Protein AF-A0A443RXX8-F1 (afdb_monomer)

Sequence (229 aa):
MLEIARVLRFHNKLLNHTIIFVAFDLEESGVYGSIAFVCEYLIPKEIQERGVKFIGSYVFDMVLNYDTKVNSQTLPEDFADAIPNITAMLHSNQNRGNFIAAWTRFNVDTPLFTALSNAWTKSEKSSIYKLIEFAAPFPATNTFPEMNKYPTFTRSDHASFWFHDGKSYAGTLRAVLLTDMGPWRGVNMQCYHAQCDDNRRLTNTNLEFLKHTIQALLTVLTNITPISD

Solvent-accessible surface area (backbone atoms only — not comparable to full-atom values): 13104 Å² total; per-residue (Å²): 110,69,67,55,56,61,53,55,73,71,52,91,67,86,70,96,65,88,86,84,89,80,85,68,46,56,51,94,78,70,28,49,32,32,38,47,42,40,52,64,39,47,44,52,50,40,34,64,71,64,62,47,82,82,86,63,45,79,37,80,54,55,59,45,63,68,32,74,48,76,62,24,29,65,77,62,70,48,47,48,74,62,36,45,69,56,44,51,52,39,54,74,58,44,26,38,27,43,42,40,38,36,40,31,30,50,89,64,22,47,70,62,52,51,44,40,53,62,29,38,64,74,42,87,57,36,84,68,52,39,78,43,78,46,50,39,87,45,67,77,63,92,48,71,74,54,44,72,66,37,51,75,84,53,75,54,56,42,31,29,41,56,64,61,88,37,89,90,53,94,71,55,44,44,34,32,34,38,20,27,59,44,60,35,23,56,68,28,57,75,17,59,100,36,94,71,63,53,75,88,62,76,37,73,69,17,50,54,54,30,48,52,54,50,51,16,50,48,48,30,74,78,62,68,70,83,84,82,129

Nearest PDB structures (foldseek):
  7zsl-assembly2_E  TM=3.283E-01  e=8.575E-01  Homo sapiens
  7zsl-assembly1_A  TM=3.329E-01  e=1.486E+00  Homo sapiens
  1a9o-assembly1_A  TM=3.417E-01  e=1.398E+00  Bos taurus
  1pbn-assembly1_A  TM=3.448E-01  e=8.226E+00  Bos taurus

Organism: NCBI:txid299467

Mean predicted aligned error: 4.14 Å

InterPro domains:
  IPR007484 Peptidase M28 [PF04389] (1-214)
  IPR045175 Peptidase M28 family [PTHR12147] (1-220)

pLDDT: mean 92.92, std 9.48, range [39.38, 98.81]

Radius of gyration: 17.52 Å; Cα contacts (8 Å, |Δi|>4): 330; chains: 1; bounding box: 42×37×47 Å

Structure (mmCIF, N/CA/C/O backbone):
data_AF-A0A443RXX8-F1
#
_entry.id   AF-A0A443RXX8-F1
#
loop_
_atom_site.group_PDB
_atom_site.id
_atom_site.type_symbol
_atom_site.label_atom_id
_atom_site.label_alt_id
_atom_site.label_comp_id
_atom_site.label_asym_id
_atom_site.label_entity_id
_atom_site.label_seq_id
_atom_site.pdbx_PDB_ins_code
_atom_site.Cartn_x
_atom_site.Cartn_y
_atom_site.Cartn_z
_atom_site.occupancy
_atom_site.B_iso_or_equiv
_atom_site.auth_seq_id
_atom_site.auth_comp_id
_atom_site.auth_asym_id
_atom_site.auth_atom_id
_atom_site.pdbx_PDB_model_num
ATOM 1 N N . MET A 1 1 ? 6.820 -0.054 7.201 1.00 94.94 1 MET A N 1
ATOM 2 C CA . MET A 1 1 ? 6.307 0.035 8.589 1.00 94.94 1 MET A CA 1
ATOM 3 C C . MET A 1 1 ? 7.374 0.463 9.602 1.00 94.94 1 MET A C 1
ATOM 5 O O . MET A 1 1 ? 7.230 1.533 10.179 1.00 94.94 1 MET A O 1
ATOM 9 N N . LEU A 1 2 ? 8.445 -0.317 9.809 1.00 97.38 2 LEU A N 1
ATOM 10 C CA . LEU A 1 2 ? 9.434 -0.068 10.878 1.00 97.38 2 LEU A CA 1
ATOM 11 C C . LEU A 1 2 ? 10.077 1.326 10.834 1.00 97.38 2 LEU A C 1
ATOM 13 O O . LEU A 1 2 ? 10.226 1.966 11.869 1.00 97.38 2 LEU A O 1
ATOM 17 N N . GLU A 1 3 ? 10.393 1.829 9.640 1.00 97.31 3 GLU A N 1
ATOM 18 C CA . GLU A 1 3 ? 10.976 3.167 9.495 1.00 97.31 3 GLU A CA 1
ATOM 19 C C . GLU A 1 3 ? 10.006 4.284 9.914 1.00 97.31 3 GLU A C 1
ATOM 21 O O . GLU A 1 3 ? 10.420 5.262 10.529 1.00 97.31 3 GLU A O 1
ATOM 26 N N . ILE A 1 4 ? 8.702 4.115 9.675 1.00 96.88 4 ILE A N 1
ATOM 27 C CA . ILE A 1 4 ? 7.679 5.065 10.138 1.00 96.88 4 ILE A CA 1
ATOM 28 C C . ILE A 1 4 ? 7.656 5.085 11.665 1.00 96.88 4 ILE A C 1
ATOM 30 O O . ILE A 1 4 ? 7.731 6.158 12.258 1.00 96.88 4 ILE A O 1
ATOM 34 N N . ALA A 1 5 ? 7.620 3.913 12.306 1.00 96.19 5 ALA A N 1
ATOM 35 C CA . ALA A 1 5 ? 7.650 3.809 13.764 1.00 96.19 5 ALA A CA 1
ATOM 36 C C . ALA A 1 5 ? 8.929 4.435 14.352 1.00 96.19 5 ALA A C 1
ATOM 38 O O . ALA A 1 5 ? 8.865 5.200 15.318 1.00 96.19 5 ALA A O 1
ATOM 39 N N . ARG A 1 6 ? 10.089 4.179 13.727 1.00 96.44 6 ARG A N 1
ATOM 40 C CA . ARG A 1 6 ? 11.375 4.772 14.117 1.00 96.44 6 ARG A CA 1
ATOM 41 C C . ARG A 1 6 ? 11.335 6.297 14.042 1.00 96.44 6 ARG A C 1
ATOM 43 O O . ARG A 1 6 ? 11.810 6.944 14.969 1.00 96.44 6 ARG A O 1
ATOM 50 N N . VAL A 1 7 ? 10.789 6.872 12.969 1.00 95.12 7 VAL A N 1
ATOM 51 C CA . VAL A 1 7 ? 10.707 8.330 12.792 1.00 95.12 7 VAL A CA 1
ATOM 52 C C . VAL A 1 7 ? 9.692 8.958 13.749 1.00 95.12 7 VAL A C 1
ATOM 54 O O . VAL A 1 7 ? 10.012 9.964 14.381 1.00 95.12 7 VAL A O 1
ATOM 57 N N . LEU A 1 8 ? 8.511 8.357 13.927 1.00 93.06 8 LEU A N 1
ATOM 58 C CA . LEU A 1 8 ? 7.484 8.867 14.844 1.00 93.06 8 LEU A CA 1
ATOM 59 C C . LEU A 1 8 ? 7.947 8.902 16.303 1.00 93.06 8 LEU A C 1
ATOM 61 O O . LEU A 1 8 ? 7.536 9.794 17.037 1.00 93.06 8 LEU A O 1
ATOM 65 N N . ARG A 1 9 ? 8.854 8.009 16.721 1.00 91.69 9 ARG A N 1
ATOM 66 C CA . ARG A 1 9 ? 9.484 8.073 18.054 1.00 91.69 9 ARG A CA 1
ATOM 67 C C . ARG A 1 9 ? 10.164 9.420 18.330 1.00 91.69 9 ARG A C 1
ATOM 69 O O . ARG A 1 9 ? 10.251 9.829 19.482 1.00 91.69 9 ARG A O 1
ATOM 76 N N . PHE A 1 10 ? 10.673 10.088 17.296 1.00 90.94 10 PHE A N 1
ATOM 77 C CA . PHE A 1 10 ? 11.328 11.395 17.406 1.00 90.94 10 PHE A CA 1
ATOM 78 C C . PHE A 1 10 ? 10.369 12.564 17.144 1.00 90.94 10 PHE A C 1
ATOM 80 O O . PHE A 1 10 ? 10.799 13.715 17.052 1.00 90.94 10 PHE A O 1
ATOM 87 N N . HIS A 1 11 ? 9.072 12.292 16.988 1.00 87.56 11 HIS A N 1
ATOM 88 C CA . HIS A 1 11 ? 8.071 13.332 16.839 1.00 87.56 11 HIS A CA 1
ATOM 89 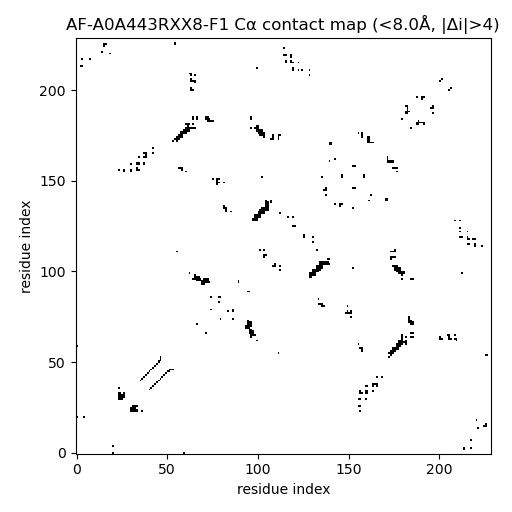C C . HIS A 1 11 ? 7.785 13.977 18.200 1.00 87.56 11 HIS A C 1
ATOM 91 O O . HIS A 1 11 ? 7.270 13.343 19.114 1.00 87.56 11 HIS A O 1
ATOM 97 N N . ASN A 1 12 ? 8.115 15.261 18.331 1.00 80.31 12 ASN A N 1
ATOM 98 C CA . ASN A 1 12 ? 8.056 15.976 19.612 1.00 80.31 12 ASN A CA 1
ATOM 99 C C . ASN A 1 12 ? 6.663 16.530 19.965 1.00 80.31 12 ASN A C 1
ATOM 101 O O . ASN A 1 12 ? 6.519 17.205 20.982 1.00 80.31 12 ASN A O 1
ATOM 105 N N . LYS A 1 13 ? 5.647 16.313 19.122 1.00 86.19 13 LYS A N 1
ATOM 106 C CA . LYS A 1 13 ? 4.275 16.774 19.371 1.00 86.19 13 LYS A CA 1
ATOM 107 C C . LYS A 1 13 ? 3.378 15.590 19.706 1.00 86.19 13 LYS A C 1
ATOM 109 O O . LYS A 1 13 ? 3.517 14.515 19.132 1.00 86.19 13 LYS A O 1
ATOM 114 N N . LEU A 1 14 ? 2.440 15.813 20.621 1.00 85.88 14 LEU A N 1
ATOM 115 C CA . LEU A 1 14 ? 1.380 14.851 20.892 1.00 85.88 14 LEU A CA 1
ATOM 116 C C . LEU A 1 14 ? 0.469 14.747 19.667 1.00 85.88 14 LEU A C 1
ATOM 118 O O . LEU A 1 14 ? 0.041 15.764 19.118 1.00 85.88 14 LEU A O 1
ATOM 122 N N . LEU A 1 15 ? 0.175 13.516 19.260 1.00 90.31 15 LEU A N 1
ATOM 123 C CA . LEU A 1 15 ? -0.828 13.233 18.243 1.00 90.31 15 LEU A CA 1
ATOM 124 C C . LEU A 1 15 ? -2.215 13.236 18.896 1.00 90.31 15 LEU A C 1
ATOM 126 O O . LEU A 1 15 ? -2.379 12.798 20.033 1.00 90.31 15 LEU A O 1
ATOM 130 N N . ASN A 1 16 ? -3.221 13.716 18.170 1.00 89.62 16 ASN A N 1
ATOM 131 C CA . ASN A 1 16 ? -4.625 13.718 18.603 1.00 89.62 16 ASN A CA 1
ATOM 132 C C . ASN A 1 16 ? -5.348 12.388 18.309 1.00 89.62 16 ASN A C 1
ATOM 134 O O . ASN A 1 16 ? -6.572 12.315 18.391 1.00 89.62 16 ASN A O 1
ATOM 138 N N . HIS A 1 17 ? -4.599 11.359 17.925 1.00 92.06 17 HIS A N 1
ATOM 139 C CA . HIS A 1 17 ? -5.092 10.034 17.585 1.00 92.06 17 HIS A CA 1
ATOM 140 C C . HIS A 1 17 ? -4.045 8.979 17.953 1.00 92.06 17 HIS A C 1
ATOM 142 O O . HIS A 1 17 ? -2.855 9.272 18.096 1.00 92.06 17 HIS A O 1
ATOM 148 N N . THR A 1 18 ? -4.497 7.737 18.090 1.00 93.44 18 THR A N 1
ATOM 149 C CA . THR A 1 18 ? -3.636 6.578 18.333 1.00 93.44 18 THR A CA 1
ATOM 150 C C . THR A 1 18 ? -3.240 5.943 17.005 1.00 93.44 18 THR A C 1
ATOM 152 O O . THR A 1 18 ? -4.075 5.770 16.120 1.00 93.44 18 THR A O 1
ATOM 155 N N . ILE A 1 19 ? -1.969 5.564 16.881 1.00 95.25 19 ILE A N 1
ATOM 156 C CA . ILE A 1 19 ? -1.450 4.801 15.743 1.00 95.25 19 ILE A CA 1
ATOM 157 C C . ILE A 1 19 ? -1.111 3.399 16.238 1.00 95.25 19 ILE A C 1
ATOM 159 O O . ILE A 1 19 ? -0.350 3.246 17.193 1.00 95.25 19 ILE A O 1
ATOM 163 N N . ILE A 1 20 ? -1.660 2.386 15.572 1.00 96.81 20 ILE A N 1
ATOM 164 C CA . ILE A 1 20 ? -1.357 0.979 15.827 1.00 96.81 20 ILE A CA 1
ATOM 165 C C . ILE A 1 20 ? -0.538 0.465 14.644 1.00 96.81 20 ILE A C 1
ATOM 167 O O . ILE A 1 20 ? -0.957 0.579 13.494 1.00 96.81 20 ILE A O 1
ATOM 171 N N . PHE A 1 21 ? 0.639 -0.085 14.930 1.00 97.88 21 PHE A N 1
ATOM 172 C CA . PHE A 1 21 ? 1.459 -0.780 13.942 1.00 97.88 21 PHE A CA 1
ATOM 173 C C . PHE A 1 21 ? 1.201 -2.275 14.055 1.00 97.88 21 PHE A C 1
ATOM 175 O O . PHE A 1 21 ? 1.365 -2.838 15.136 1.00 97.88 21 PHE A O 1
ATOM 182 N N . VAL A 1 22 ? 0.822 -2.908 12.947 1.00 98.06 22 VAL A N 1
ATOM 183 C CA . VAL A 1 22 ? 0.522 -4.340 12.907 1.00 98.06 22 VAL A CA 1
ATOM 184 C C . VAL A 1 22 ? 1.293 -4.972 11.758 1.00 98.06 22 VAL A C 1
ATOM 186 O O . VAL A 1 22 ? 1.259 -4.471 10.637 1.00 98.06 22 VAL A O 1
ATOM 189 N N . ALA A 1 23 ? 2.008 -6.052 12.058 1.00 97.88 23 ALA A N 1
ATOM 190 C CA . ALA A 1 23 ? 2.535 -6.972 11.062 1.00 97.88 23 ALA A CA 1
ATOM 191 C C . ALA A 1 23 ? 1.631 -8.203 11.081 1.00 97.88 23 ALA A C 1
ATOM 193 O O . ALA A 1 23 ? 1.558 -8.884 12.105 1.00 97.88 23 ALA A O 1
ATOM 194 N N . PHE A 1 24 ? 0.900 -8.429 9.995 1.00 98.00 24 PHE A N 1
ATOM 195 C CA . PHE A 1 24 ? -0.007 -9.563 9.885 1.00 98.00 24 PHE A CA 1
ATOM 196 C C . PHE A 1 24 ? 0.775 -10.829 9.545 1.00 98.00 24 PHE A C 1
ATOM 198 O O . PHE A 1 24 ? 1.703 -10.800 8.739 1.00 98.00 24 PHE A O 1
ATOM 205 N N . ASP A 1 25 ? 0.414 -11.927 10.200 1.00 96.31 25 ASP A N 1
ATOM 206 C CA . ASP A 1 25 ? 0.952 -13.254 9.911 1.00 96.31 25 ASP A CA 1
ATOM 207 C C . ASP A 1 25 ? 0.023 -14.001 8.939 1.00 96.31 25 ASP A C 1
ATOM 209 O O . ASP A 1 25 ? -1.174 -13.712 8.867 1.00 96.31 25 ASP A O 1
ATOM 213 N N . LEU A 1 26 ? 0.563 -14.987 8.220 1.00 96.56 26 LEU A N 1
ATOM 214 C CA . LEU A 1 26 ? -0.191 -15.886 7.335 1.00 96.56 26 LEU A CA 1
ATOM 215 C C . LEU A 1 26 ? -1.017 -15.185 6.232 1.00 96.56 26 LEU A C 1
ATOM 217 O O . LEU A 1 26 ? -2.057 -15.707 5.822 1.00 96.56 26 LEU A O 1
ATOM 221 N N . GLU A 1 27 ? -0.550 -14.036 5.731 1.00 96.00 27 GLU A N 1
ATOM 222 C CA . GLU A 1 27 ? -1.130 -13.328 4.572 1.00 96.00 27 GLU A CA 1
ATOM 223 C C . GLU A 1 27 ? -1.245 -14.276 3.366 1.00 96.00 27 GLU A C 1
ATOM 225 O O . GLU A 1 27 ? -2.344 -14.575 2.893 1.00 96.00 27 GLU A O 1
ATOM 230 N N . GLU A 1 28 ? -0.128 -14.921 3.034 1.00 93.50 28 GLU A N 1
ATOM 231 C CA . GLU A 1 28 ? 0.020 -15.829 1.892 1.00 93.50 28 GLU A CA 1
ATOM 232 C C . GLU A 1 28 ? -0.795 -17.128 2.011 1.00 93.50 28 GLU A C 1
ATOM 234 O O . GLU A 1 28 ? -0.892 -17.916 1.071 1.00 93.50 28 GLU A O 1
ATOM 239 N N . SER A 1 29 ? -1.369 -17.396 3.188 1.00 93.50 29 SER A N 1
ATOM 240 C CA . SER A 1 29 ? -2.241 -18.552 3.440 1.00 93.50 29 SER A CA 1
ATOM 241 C C . SER A 1 29 ? -3.729 -18.191 3.457 1.00 93.50 29 SER A C 1
ATOM 243 O O . SER A 1 29 ? -4.552 -19.068 3.721 1.00 93.50 29 SER A O 1
ATOM 245 N N . GLY A 1 30 ? -4.080 -16.934 3.164 1.00 92.56 30 GLY A N 1
ATOM 246 C CA . GLY A 1 30 ? -5.461 -16.449 3.129 1.00 92.56 30 GLY A CA 1
ATOM 247 C C . GLY A 1 30 ? -5.753 -15.325 4.119 1.00 92.56 30 GLY A C 1
ATOM 248 O O . GLY A 1 30 ? -6.839 -15.310 4.694 1.00 92.56 30 GLY A O 1
ATOM 249 N N . VAL A 1 31 ? -4.802 -14.407 4.339 1.00 95.19 31 VAL A N 1
ATOM 250 C CA . VAL A 1 31 ? -4.959 -13.192 5.167 1.00 95.19 31 VAL A CA 1
ATOM 251 C C . VAL A 1 31 ? -5.427 -13.461 6.604 1.00 95.19 31 VAL A C 1
ATOM 253 O O . VAL A 1 31 ? -6.078 -12.631 7.240 1.00 95.19 31 VAL A O 1
ATOM 256 N N . TYR A 1 32 ? -5.085 -14.632 7.159 1.00 96.25 32 TYR A N 1
ATOM 257 C CA . TYR A 1 32 ? -5.607 -15.069 8.459 1.00 96.25 32 TYR A CA 1
ATOM 258 C C . TYR A 1 32 ? -5.223 -14.131 9.605 1.00 96.25 32 TYR A C 1
ATOM 260 O O . TYR A 1 32 ? -6.045 -13.879 10.486 1.00 96.25 32 TYR A O 1
ATOM 268 N N . GLY A 1 33 ? -4.005 -13.582 9.597 1.00 97.88 33 GLY A N 1
ATOM 269 C CA . GLY A 1 33 ? -3.558 -12.657 10.635 1.00 97.88 33 GLY A CA 1
ATOM 270 C C . GLY A 1 33 ? -4.347 -11.351 10.653 1.00 97.88 33 GLY A C 1
ATOM 271 O O . GLY A 1 33 ? -4.691 -10.864 11.732 1.00 97.88 33 GLY A O 1
ATOM 272 N N . SER A 1 34 ? -4.677 -10.787 9.487 1.00 97.81 34 SER A N 1
ATOM 273 C CA . SER A 1 34 ? -5.479 -9.562 9.420 1.00 97.81 34 SER A CA 1
ATOM 274 C C . SER A 1 34 ? -6.956 -9.822 9.706 1.00 97.81 34 SER A C 1
ATOM 276 O O . SER A 1 34 ? -7.564 -9.035 10.433 1.00 97.81 34 SER A O 1
ATOM 278 N N . ILE A 1 35 ? -7.508 -10.966 9.281 1.00 96.31 35 ILE A N 1
ATOM 279 C CA . ILE A 1 35 ? -8.848 -11.414 9.697 1.00 96.31 35 ILE A CA 1
ATOM 280 C C . ILE A 1 35 ? -8.933 -11.507 11.223 1.00 96.31 35 ILE A C 1
ATOM 282 O O . ILE A 1 35 ? -9.840 -10.914 11.811 1.00 96.31 35 ILE A O 1
ATOM 286 N N . ALA A 1 36 ? -7.992 -12.203 11.869 1.00 96.69 36 ALA A N 1
ATOM 287 C CA . ALA A 1 36 ? -7.969 -12.354 13.322 1.00 96.69 36 ALA A CA 1
ATOM 288 C C . ALA A 1 36 ? -7.818 -10.994 14.019 1.00 96.69 36 ALA A C 1
ATOM 290 O O . ALA A 1 36 ? -8.575 -10.669 14.933 1.00 96.69 36 ALA A O 1
ATOM 291 N N . PHE A 1 37 ? -6.904 -10.140 13.545 1.00 97.62 37 PHE A N 1
ATOM 292 C CA . PHE A 1 37 ? -6.751 -8.791 14.086 1.00 97.62 37 PHE A CA 1
ATOM 293 C C . PHE A 1 37 ? -8.049 -7.981 13.991 1.00 97.62 37 PHE A C 1
ATOM 295 O O . PHE A 1 37 ? -8.468 -7.386 14.983 1.00 97.62 37 PHE A O 1
ATOM 302 N N . VAL A 1 38 ? -8.707 -7.957 12.829 1.00 96.50 38 VAL A N 1
ATOM 303 C CA . VAL A 1 38 ? -9.938 -7.182 12.632 1.00 96.50 38 VAL A CA 1
ATOM 304 C C . VAL A 1 38 ? -11.087 -7.752 13.468 1.00 96.50 38 VAL A C 1
ATOM 306 O O . VAL A 1 38 ? -11.748 -7.004 14.194 1.00 96.50 38 VAL A O 1
ATOM 309 N N . CYS A 1 39 ? -11.311 -9.064 13.394 1.00 95.06 39 CYS A N 1
ATOM 310 C CA . CYS A 1 39 ? -12.503 -9.716 13.936 1.00 95.06 39 CYS A CA 1
ATOM 311 C C . CYS A 1 39 ? -12.413 -10.042 15.429 1.00 95.06 39 CYS A C 1
ATOM 313 O O . CYS A 1 39 ? -13.452 -10.117 16.078 1.00 95.06 39 CYS A O 1
ATOM 315 N N . GLU A 1 40 ? -11.213 -10.228 15.985 1.00 95.25 40 GLU A N 1
ATOM 316 C CA . GLU A 1 40 ? -11.028 -10.643 17.385 1.00 95.25 40 GLU A CA 1
ATOM 317 C C . GLU A 1 40 ? -10.474 -9.520 18.270 1.00 95.25 40 GLU A C 1
ATOM 319 O O . GLU A 1 40 ? -10.765 -9.481 19.469 1.00 95.25 40 GLU A O 1
ATOM 324 N N . TYR A 1 41 ? -9.722 -8.574 17.693 1.00 96.06 41 TYR A N 1
ATOM 325 C CA . TYR A 1 41 ? -9.102 -7.474 18.434 1.00 96.06 41 TYR A CA 1
ATOM 326 C C . TYR A 1 41 ? -9.711 -6.107 18.096 1.00 96.06 41 TYR A C 1
ATOM 328 O O . TYR A 1 41 ? -10.347 -5.492 18.951 1.00 96.06 41 TYR A O 1
ATOM 336 N N . LEU A 1 42 ? -9.553 -5.617 16.864 1.00 96.62 42 LEU A N 1
ATOM 337 C CA . LEU A 1 42 ? -9.893 -4.239 16.504 1.00 96.62 42 LEU A CA 1
ATOM 338 C C . LEU A 1 42 ? -11.378 -3.942 16.726 1.00 96.62 42 LEU A C 1
ATOM 340 O O . LEU A 1 42 ? -11.714 -2.993 17.435 1.00 96.62 42 LEU A O 1
ATOM 344 N N . ILE A 1 43 ? -12.267 -4.754 16.147 1.00 96.00 43 ILE A N 1
ATOM 345 C CA . ILE A 1 43 ? -13.710 -4.545 16.280 1.00 96.00 43 ILE A CA 1
ATOM 346 C C . ILE A 1 43 ? -14.173 -4.803 17.719 1.00 96.00 43 ILE A C 1
ATOM 348 O O . ILE A 1 43 ? -14.738 -3.881 18.314 1.00 96.00 43 ILE A O 1
ATOM 352 N N . PRO A 1 44 ? -13.943 -5.986 18.324 1.00 95.69 44 PRO A N 1
ATOM 353 C CA . PRO A 1 44 ? -14.547 -6.277 19.619 1.00 95.69 44 PRO A CA 1
ATOM 354 C C . PRO A 1 44 ? -13.924 -5.467 20.758 1.00 95.69 44 PRO A C 1
ATOM 356 O O . PRO A 1 44 ? -14.648 -4.998 21.632 1.00 95.69 44 PRO A O 1
ATOM 359 N N . LYS A 1 45 ? -12.595 -5.287 20.762 1.00 95.75 45 LYS A N 1
ATOM 360 C CA . LYS A 1 45 ? -11.863 -4.710 21.901 1.00 95.75 45 LYS A CA 1
ATOM 361 C C . LYS A 1 45 ? -11.680 -3.207 21.806 1.00 95.75 45 LYS A C 1
ATOM 363 O O . LYS A 1 45 ? -11.900 -2.511 22.792 1.00 95.75 45 LYS A O 1
ATOM 368 N N . GLU A 1 46 ? -11.288 -2.686 20.650 1.00 95.94 46 GLU A N 1
ATOM 369 C CA . GLU A 1 46 ? -11.043 -1.245 20.522 1.00 95.94 46 GLU A CA 1
ATOM 370 C C . GLU A 1 46 ? -12.326 -0.492 20.155 1.00 95.94 46 GLU A C 1
ATOM 372 O O . GLU A 1 46 ? -12.696 0.471 20.826 1.00 95.94 46 GLU A O 1
ATOM 377 N N . ILE A 1 47 ? -13.051 -0.938 19.129 1.00 94.88 47 ILE A N 1
ATOM 378 C CA . ILE A 1 47 ? -14.226 -0.201 18.647 1.00 94.88 47 ILE A CA 1
ATOM 379 C C . ILE A 1 47 ? -15.433 -0.413 19.568 1.00 94.88 47 ILE A C 1
ATOM 381 O O . ILE A 1 47 ? -16.032 0.559 20.017 1.00 94.88 47 ILE A O 1
ATOM 385 N N . GLN A 1 48 ? -15.804 -1.662 19.861 1.00 94.19 48 GLN A N 1
ATOM 386 C CA . GLN A 1 48 ? -17.039 -1.961 20.597 1.00 94.19 48 GLN A CA 1
ATOM 387 C C . GLN A 1 48 ? -16.889 -1.817 22.112 1.00 94.19 48 GLN A C 1
ATOM 389 O O . GLN A 1 48 ? -17.679 -1.110 22.731 1.00 94.19 48 GLN A O 1
ATOM 394 N N . GLU A 1 49 ? -15.890 -2.466 22.715 1.00 95.19 49 GLU A N 1
ATOM 395 C CA . GLU A 1 49 ? -15.700 -2.447 24.173 1.00 95.19 49 GLU A CA 1
ATOM 396 C C . GLU A 1 49 ? -15.214 -1.076 24.676 1.00 95.19 49 GLU A C 1
ATOM 398 O O . GLU A 1 49 ? -15.687 -0.597 25.705 1.00 95.19 49 GLU A O 1
ATOM 403 N N . ARG A 1 50 ? -14.306 -0.414 23.944 1.00 95.50 50 ARG A N 1
ATOM 404 C CA . ARG A 1 50 ? -13.723 0.883 24.345 1.00 95.50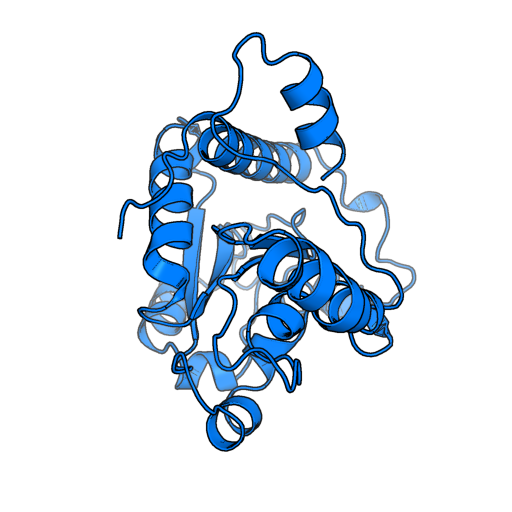 50 ARG A CA 1
ATOM 405 C C . ARG A 1 50 ? -14.337 2.104 23.658 1.00 95.50 50 ARG A C 1
ATOM 407 O O . ARG A 1 50 ? -14.003 3.226 24.034 1.00 95.50 50 ARG A O 1
AT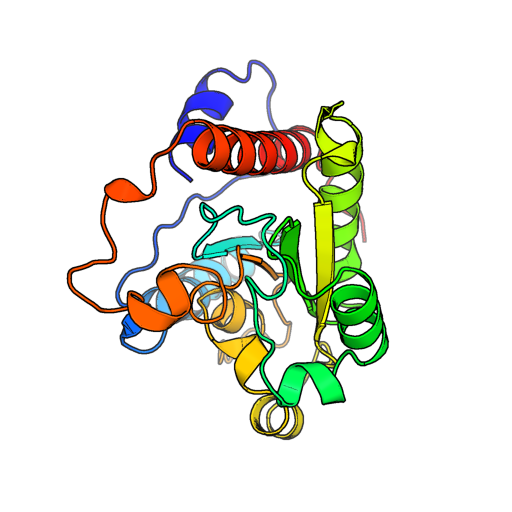OM 414 N N . GLY A 1 51 ? -15.207 1.920 22.664 1.00 93.56 51 GLY A N 1
ATOM 415 C CA . GLY A 1 51 ? -15.840 3.029 21.944 1.00 93.56 51 GLY A CA 1
ATOM 416 C C . GLY A 1 51 ? -14.875 3.844 21.075 1.00 93.56 51 GLY A C 1
ATOM 417 O O . GLY A 1 51 ? -15.135 5.019 20.812 1.00 93.56 51 GLY A O 1
ATOM 418 N N . VAL A 1 52 ? -13.739 3.272 20.655 1.00 93.94 52 VAL A N 1
ATOM 419 C CA . VAL A 1 52 ? -12.753 3.986 19.832 1.00 93.94 52 VAL A CA 1
ATOM 420 C C . VAL A 1 52 ? -13.317 4.229 18.432 1.00 93.94 52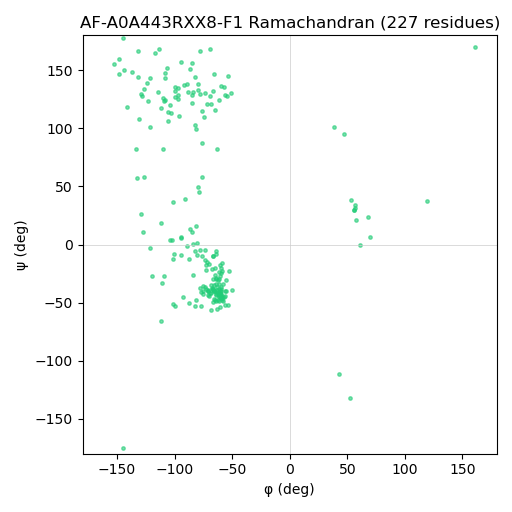 VAL A C 1
ATOM 422 O O . VAL A 1 52 ? -13.717 3.299 17.731 1.00 93.94 52 VAL A O 1
ATOM 425 N N . LYS A 1 53 ? -13.280 5.488 17.975 1.00 93.75 53 LYS A N 1
ATOM 426 C CA . LYS A 1 53 ? -13.577 5.829 16.578 1.00 93.75 53 LYS A CA 1
ATOM 427 C C . LYS A 1 53 ? -12.405 5.422 15.686 1.00 93.75 53 LYS A C 1
ATOM 429 O O . LYS A 1 53 ? -11.347 6.051 15.706 1.00 93.75 53 LYS A O 1
ATOM 434 N N . PHE A 1 54 ? -12.610 4.397 14.866 1.00 94.94 54 PHE A N 1
ATOM 435 C CA . PHE A 1 54 ? -11.640 3.993 13.856 1.00 94.94 54 PHE A CA 1
ATOM 436 C C . PHE A 1 54 ? -11.589 5.008 12.702 1.00 94.94 54 PHE A C 1
ATOM 438 O O . PHE A 1 54 ? -12.598 5.268 12.046 1.00 94.94 54 PHE A O 1
ATOM 445 N N . ILE A 1 55 ? -10.411 5.590 12.455 1.00 95.38 55 ILE A N 1
ATOM 446 C CA . ILE A 1 55 ? -10.201 6.579 11.383 1.00 95.38 55 ILE A CA 1
ATOM 447 C C . ILE A 1 55 ? -9.997 5.877 10.034 1.00 95.38 55 ILE A C 1
ATOM 449 O O . ILE A 1 55 ? -10.617 6.250 9.036 1.00 95.38 55 ILE A O 1
ATOM 453 N N . GLY A 1 56 ? -9.126 4.866 10.005 1.00 96.44 56 GLY A N 1
ATOM 454 C CA . GLY A 1 56 ? -8.755 4.143 8.795 1.00 96.44 56 GLY A CA 1
ATOM 455 C C . GLY A 1 56 ? -7.442 3.376 8.929 1.00 96.44 56 GLY A C 1
ATOM 456 O O . GLY A 1 56 ? -6.701 3.568 9.893 1.00 96.44 56 GLY A O 1
ATOM 457 N N . SER A 1 57 ? -7.149 2.533 7.940 1.00 98.06 57 SER A N 1
ATOM 458 C CA . SER A 1 57 ? -5.893 1.783 7.826 1.00 98.06 57 SER A CA 1
ATOM 459 C C . SER A 1 57 ? -5.167 2.099 6.516 1.00 98.06 57 SER A C 1
ATOM 461 O O . SER A 1 57 ? -5.796 2.251 5.470 1.00 98.06 57 SER A O 1
ATOM 463 N N . TYR A 1 58 ? -3.837 2.160 6.570 1.00 98.62 58 TYR A N 1
ATOM 464 C CA . TYR A 1 58 ? -2.983 2.054 5.388 1.00 98.62 58 TYR A CA 1
ATOM 465 C C . TYR A 1 58 ? -2.216 0.742 5.485 1.00 98.62 58 TYR A C 1
ATOM 467 O O . TYR A 1 58 ? -1.429 0.548 6.413 1.00 98.62 58 TYR A O 1
ATOM 475 N N . VAL A 1 59 ? -2.446 -0.141 4.523 1.00 98.69 59 VAL A N 1
ATOM 476 C CA . VAL A 1 59 ? -1.779 -1.436 4.408 1.00 98.69 59 VAL A CA 1
ATOM 477 C C . VAL A 1 59 ? -0.666 -1.302 3.376 1.00 98.69 59 VAL A C 1
ATOM 479 O O . VAL A 1 59 ? -0.858 -0.679 2.334 1.00 98.69 59 VAL A O 1
ATOM 482 N N . PHE A 1 60 ? 0.510 -1.845 3.676 1.00 98.38 60 PHE A N 1
ATOM 483 C CA . PHE A 1 60 ? 1.623 -1.906 2.734 1.00 98.38 60 PHE A CA 1
ATOM 484 C C . PHE A 1 60 ? 1.828 -3.340 2.294 1.00 98.38 60 PHE A C 1
ATOM 486 O O . PHE A 1 60 ? 2.124 -4.179 3.139 1.00 98.38 60 PHE A O 1
ATOM 493 N N . ASP A 1 61 ? 1.774 -3.572 0.991 1.00 97.81 61 ASP A N 1
ATOM 494 C CA . ASP A 1 61 ? 2.118 -4.859 0.406 1.00 97.81 61 ASP A CA 1
ATOM 495 C C . ASP A 1 61 ? 2.863 -4.633 -0.907 1.00 97.81 61 ASP A C 1
ATOM 497 O O . ASP A 1 61 ? 2.339 -3.992 -1.820 1.00 97.81 61 ASP A O 1
ATOM 501 N N . MET A 1 62 ? 4.115 -5.099 -0.944 1.00 96.81 62 MET A N 1
ATOM 502 C CA . MET A 1 62 ? 5.098 -4.861 -2.007 1.00 96.81 62 MET A CA 1
ATOM 503 C C . MET A 1 62 ? 5.181 -3.378 -2.420 1.00 96.81 62 MET A C 1
ATOM 505 O O . MET A 1 62 ? 4.406 -2.906 -3.234 1.00 96.81 62 MET A O 1
ATOM 509 N N . VAL A 1 63 ? 6.110 -2.592 -1.867 1.00 97.62 63 VAL A N 1
ATOM 510 C CA . VAL A 1 63 ? 6.175 -1.122 -2.096 1.00 97.62 63 VAL A CA 1
ATOM 511 C C . VAL A 1 63 ? 7.557 -0.616 -2.511 1.00 97.62 63 VAL A C 1
ATOM 513 O O . VAL A 1 63 ? 7.933 0.525 -2.239 1.00 97.62 63 VAL A O 1
ATOM 516 N N . LEU A 1 64 ? 8.353 -1.480 -3.133 1.00 96.38 64 LEU A N 1
ATOM 517 C CA . LEU A 1 64 ? 9.768 -1.226 -3.400 1.00 96.38 64 LEU A CA 1
ATOM 518 C C . LEU A 1 64 ? 10.064 -1.030 -4.892 1.00 96.38 64 LEU A C 1
ATOM 520 O O . LEU A 1 64 ? 10.970 -0.280 -5.245 1.00 96.38 64 LEU A O 1
ATOM 524 N N . ASN A 1 65 ? 9.339 -1.710 -5.773 1.00 96.06 65 ASN A N 1
ATOM 525 C CA . ASN A 1 65 ? 9.685 -1.862 -7.176 1.00 96.06 65 ASN A CA 1
ATOM 526 C C . ASN A 1 65 ? 9.254 -0.649 -8.019 1.00 96.06 65 ASN A C 1
ATOM 528 O O . ASN A 1 65 ? 8.084 -0.496 -8.387 1.00 96.06 65 ASN A O 1
ATOM 532 N N . TYR A 1 66 ? 10.225 0.197 -8.364 1.00 97.31 66 TYR A N 1
ATOM 533 C CA . TYR A 1 66 ? 10.065 1.310 -9.295 1.00 97.31 66 TYR A CA 1
ATOM 534 C C . TYR A 1 66 ? 10.723 0.970 -10.633 1.00 97.31 66 TYR A C 1
ATOM 536 O O . TYR A 1 66 ? 11.947 0.863 -10.725 1.00 97.31 66 TYR A O 1
ATOM 544 N N . ASP A 1 67 ? 9.923 0.834 -11.692 1.00 97.00 67 ASP A N 1
ATOM 545 C CA . ASP A 1 67 ? 10.435 0.475 -13.014 1.00 97.00 67 ASP A CA 1
ATOM 546 C C . ASP A 1 67 ? 9.891 1.407 -14.094 1.00 97.00 67 ASP A C 1
ATOM 548 O O . ASP A 1 67 ? 8.725 1.354 -14.492 1.00 97.00 67 ASP A O 1
ATOM 552 N N . THR A 1 68 ? 10.767 2.267 -14.605 1.00 97.19 68 THR A N 1
ATOM 553 C CA . THR A 1 68 ? 10.409 3.213 -15.653 1.00 97.19 68 THR A CA 1
ATOM 554 C C . THR A 1 68 ? 10.436 2.604 -17.039 1.00 97.19 68 THR A C 1
ATOM 556 O O . THR A 1 68 ? 10.058 3.326 -17.942 1.00 97.19 68 THR A O 1
ATOM 559 N N . LYS A 1 69 ? 10.863 1.360 -17.285 1.00 98.00 69 LYS A N 1
ATOM 560 C CA . LYS A 1 69 ? 10.934 0.806 -18.650 1.00 98.00 69 LYS A CA 1
ATOM 561 C C . LYS A 1 69 ? 9.544 0.665 -19.277 1.00 98.00 69 LYS A C 1
ATOM 563 O O . LYS A 1 69 ? 8.562 0.407 -18.592 1.00 98.00 69 LYS A O 1
ATOM 568 N N . VAL A 1 70 ? 9.461 0.850 -20.596 1.00 98.25 70 VAL A N 1
ATOM 569 C CA . VAL A 1 70 ? 8.224 0.598 -21.358 1.00 98.25 70 VAL A CA 1
ATOM 570 C C . VAL A 1 70 ? 7.785 -0.845 -21.136 1.00 98.25 70 VAL A C 1
ATOM 572 O O . VAL A 1 70 ? 8.627 -1.740 -21.200 1.00 98.25 70 VAL A O 1
ATOM 575 N N . ASN A 1 71 ? 6.488 -1.058 -20.904 1.00 97.75 71 ASN A N 1
ATOM 576 C CA . ASN A 1 71 ? 5.909 -2.374 -20.629 1.00 97.75 71 ASN A CA 1
ATOM 577 C C . ASN A 1 71 ? 6.561 -3.101 -19.442 1.00 97.75 71 ASN A C 1
ATOM 579 O O . ASN A 1 71 ? 6.599 -4.329 -19.409 1.00 97.75 71 ASN A O 1
ATOM 583 N N . SER A 1 72 ? 7.068 -2.355 -18.455 1.00 97.69 72 SER A N 1
ATOM 584 C CA . SER A 1 72 ? 7.534 -2.937 -17.195 1.00 97.69 72 SER A CA 1
ATOM 585 C C . SER A 1 72 ? 6.392 -3.391 -16.292 1.00 97.69 72 SER A C 1
ATOM 587 O O . SER A 1 72 ? 6.654 -3.964 -15.241 1.00 97.69 72 SER A O 1
ATOM 589 N N . GLN A 1 73 ? 5.139 -3.138 -16.662 1.00 96.88 73 GLN A N 1
ATOM 590 C CA . GLN A 1 73 ? 3.979 -3.557 -15.900 1.00 96.88 73 GLN A CA 1
ATOM 591 C C . GLN A 1 73 ? 2.883 -4.119 -16.812 1.00 96.88 73 GLN A C 1
ATOM 593 O O . GLN A 1 73 ? 2.705 -3.663 -17.942 1.00 96.88 73 GLN A O 1
ATOM 598 N N . THR A 1 74 ? 2.117 -5.074 -16.295 1.00 96.19 74 THR A N 1
ATOM 599 C CA . THR A 1 74 ? 0.842 -5.532 -16.860 1.00 96.19 74 THR A CA 1
ATOM 600 C C . THR A 1 74 ? -0.316 -5.180 -15.920 1.00 96.19 74 THR A C 1
ATOM 602 O O . THR A 1 74 ? -0.106 -4.732 -14.792 1.00 96.19 74 THR A O 1
ATOM 605 N N . LEU A 1 75 ? -1.556 -5.302 -16.386 1.00 95.50 75 LEU A N 1
ATOM 606 C CA . LEU A 1 75 ? -2.735 -5.126 -15.541 1.00 95.50 75 LEU A CA 1
ATOM 607 C C . LEU A 1 75 ? -3.602 -6.382 -15.620 1.00 95.50 75 LEU A C 1
ATOM 609 O O . LEU A 1 75 ? -3.765 -6.918 -16.717 1.00 95.50 75 LEU A O 1
ATOM 613 N N . PRO A 1 76 ? -4.160 -6.834 -14.488 1.00 95.81 76 PRO A N 1
ATOM 614 C CA . PRO A 1 76 ? -5.233 -7.821 -14.469 1.00 95.81 76 PRO A CA 1
ATOM 615 C C . PRO A 1 76 ? -6.416 -7.400 -15.340 1.00 95.81 76 PRO A C 1
ATOM 617 O O . PRO A 1 76 ? -6.745 -6.215 -15.418 1.00 95.81 76 PRO A O 1
ATOM 620 N N . GLU A 1 77 ? -7.068 -8.371 -15.981 1.00 94.81 77 GLU A N 1
ATOM 621 C CA . GLU A 1 77 ? -8.220 -8.114 -16.857 1.00 94.81 77 GLU A CA 1
ATOM 622 C C . GLU A 1 77 ? -9.371 -7.441 -16.099 1.00 94.81 77 GLU A C 1
ATOM 624 O O . GLU A 1 77 ? -9.972 -6.489 -16.593 1.00 94.81 77 GLU A O 1
ATOM 629 N N . ASP A 1 78 ? -9.612 -7.843 -14.851 1.00 95.75 78 ASP A N 1
ATOM 630 C CA . ASP A 1 78 ? -10.679 -7.282 -14.024 1.00 95.75 78 ASP A CA 1
ATOM 631 C C . ASP A 1 78 ? -10.440 -5.808 -13.639 1.00 95.75 78 ASP A C 1
ATOM 633 O O . ASP A 1 78 ? -11.396 -5.075 -13.381 1.00 95.75 78 ASP A O 1
ATOM 637 N N . PHE A 1 79 ? -9.196 -5.313 -13.690 1.00 96.50 79 PHE A N 1
ATOM 638 C CA . PHE A 1 79 ? -8.903 -3.879 -13.568 1.00 96.50 79 PHE A CA 1
ATOM 639 C C . PHE A 1 79 ? -9.281 -3.096 -14.826 1.00 96.50 79 PHE A C 1
ATOM 641 O O . PHE A 1 79 ? -9.751 -1.962 -14.717 1.00 96.50 79 PHE A O 1
ATOM 648 N N . ALA A 1 80 ? -9.103 -3.677 -16.016 1.00 94.50 80 ALA A N 1
ATOM 649 C CA . ALA A 1 80 ? -9.528 -3.037 -17.259 1.00 94.50 80 ALA A CA 1
ATOM 650 C C . ALA A 1 80 ? -11.040 -2.772 -17.251 1.00 94.50 80 ALA A C 1
ATOM 652 O O . ALA A 1 80 ? -11.469 -1.679 -17.626 1.00 94.50 80 ALA A O 1
ATOM 653 N N . ASP A 1 81 ? -11.809 -3.724 -16.725 1.00 95.12 81 ASP A N 1
ATOM 654 C CA . ASP A 1 81 ? -13.260 -3.623 -16.593 1.00 95.12 81 ASP A CA 1
ATOM 655 C C . ASP A 1 81 ? -13.697 -2.687 -15.456 1.00 95.12 81 ASP A C 1
ATOM 657 O O . ASP A 1 81 ? -14.628 -1.896 -15.623 1.00 95.12 81 ASP A O 1
ATOM 661 N N . ALA A 1 82 ? -13.045 -2.761 -14.292 1.00 95.81 82 ALA A N 1
ATOM 662 C CA . ALA A 1 82 ? -13.439 -1.997 -13.108 1.00 95.81 82 ALA A CA 1
ATOM 663 C C . ALA A 1 82 ? -13.061 -0.509 -13.181 1.00 95.81 82 ALA A C 1
ATOM 665 O O . ALA A 1 82 ? -13.826 0.348 -12.737 1.00 95.81 82 ALA A O 1
ATOM 666 N N . ILE A 1 83 ? -11.875 -0.197 -13.713 1.00 97.25 83 ILE A N 1
ATOM 667 C CA . ILE A 1 83 ? -11.285 1.151 -13.718 1.00 97.25 83 ILE A CA 1
ATOM 668 C C . ILE A 1 83 ? -10.747 1.533 -15.113 1.00 97.25 83 ILE A C 1
ATOM 670 O O . ILE A 1 83 ? -9.576 1.903 -15.255 1.00 97.25 83 ILE A O 1
ATOM 674 N N . PRO A 1 84 ? -11.590 1.520 -16.166 1.00 97.12 84 PRO A N 1
ATOM 675 C CA . PRO A 1 84 ? -11.153 1.672 -17.559 1.00 97.12 84 PRO A CA 1
ATOM 676 C C . PRO A 1 84 ? -10.389 2.975 -17.829 1.00 97.12 84 PRO A C 1
ATOM 678 O O . PRO A 1 84 ? -9.438 2.989 -18.609 1.00 97.12 84 PRO A O 1
ATOM 681 N N . ASN A 1 85 ? -10.739 4.066 -17.141 1.00 97.69 85 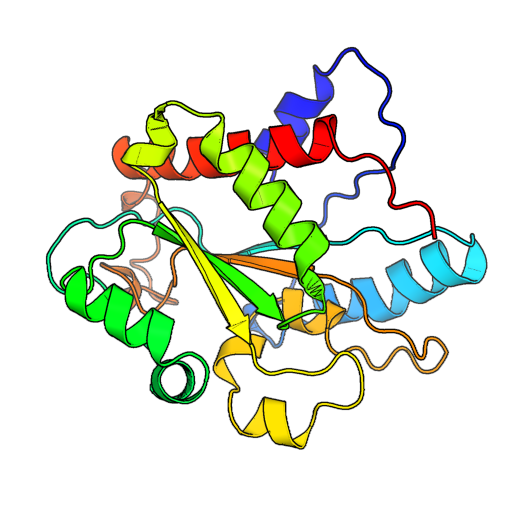ASN A N 1
ATOM 682 C CA . ASN A 1 85 ? -10.039 5.347 -17.272 1.00 97.69 85 ASN A CA 1
ATOM 683 C C . ASN A 1 85 ? -8.588 5.274 -16.767 1.00 97.69 85 ASN A C 1
ATOM 685 O O . ASN A 1 85 ? -7.685 5.827 -17.395 1.00 97.69 85 ASN A O 1
ATOM 689 N N . ILE A 1 86 ? -8.352 4.573 -15.653 1.00 97.75 86 ILE A N 1
ATOM 690 C CA . ILE A 1 86 ? -7.005 4.366 -15.107 1.00 97.75 86 ILE A CA 1
ATOM 691 C C . ILE A 1 86 ? -6.210 3.445 -16.029 1.00 97.75 86 ILE A C 1
ATOM 693 O O . ILE A 1 86 ? -5.057 3.734 -16.338 1.00 97.75 86 ILE A O 1
ATOM 697 N N . THR A 1 87 ? -6.841 2.394 -16.547 1.00 97.25 87 THR A N 1
ATOM 698 C CA . THR A 1 87 ? -6.231 1.483 -17.523 1.00 97.25 87 THR A CA 1
ATOM 699 C C . THR A 1 87 ? -5.795 2.225 -18.789 1.00 97.25 87 THR A C 1
ATOM 701 O O . THR A 1 87 ? -4.636 2.131 -19.195 1.00 97.25 87 THR A O 1
ATOM 704 N N . ALA A 1 88 ? -6.662 3.068 -19.358 1.00 98.00 88 ALA A N 1
ATOM 705 C CA . ALA A 1 88 ? -6.322 3.917 -20.500 1.00 98.00 88 ALA A CA 1
ATOM 706 C C . ALA A 1 88 ? -5.173 4.894 -20.181 1.00 98.00 88 ALA A C 1
ATOM 708 O O . ALA A 1 88 ? -4.247 5.052 -20.982 1.00 98.00 88 ALA A O 1
ATOM 709 N N . MET A 1 89 ? -5.180 5.507 -18.991 1.00 97.88 89 MET A N 1
ATOM 710 C CA . MET A 1 89 ? -4.091 6.375 -18.537 1.00 97.88 89 MET A CA 1
ATOM 711 C C . MET A 1 89 ? -2.757 5.612 -18.456 1.00 97.88 89 MET A C 1
ATOM 713 O O . MET A 1 89 ? -1.730 6.115 -18.918 1.00 97.88 89 MET A O 1
ATOM 717 N N . LEU A 1 90 ? -2.748 4.389 -17.924 1.00 97.56 90 LEU A N 1
ATOM 718 C CA . LEU A 1 90 ? -1.542 3.565 -17.810 1.00 97.56 90 LEU A CA 1
ATOM 719 C C . LEU A 1 90 ? -1.018 3.109 -19.176 1.00 97.56 90 LEU A C 1
ATOM 721 O O . LEU A 1 90 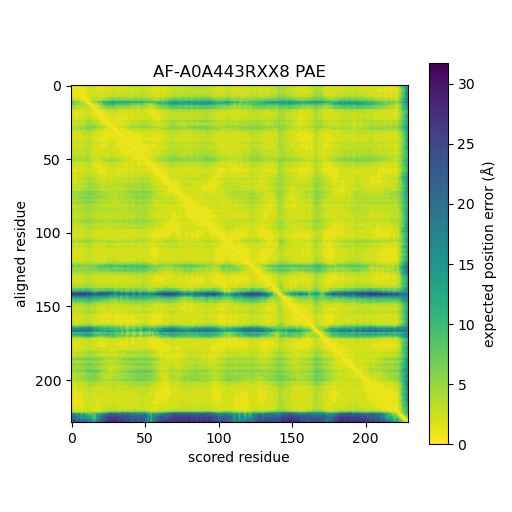? 0.193 3.176 -19.411 1.00 97.56 90 LEU A O 1
ATOM 725 N N . HIS A 1 91 ? -1.910 2.764 -20.107 1.00 97.50 91 HIS A N 1
ATOM 726 C CA . HIS A 1 91 ? -1.546 2.496 -21.499 1.00 97.50 91 HIS A CA 1
ATOM 727 C C . HIS A 1 91 ? -0.933 3.721 -22.178 1.00 97.50 91 HIS A C 1
ATOM 729 O O . HIS A 1 91 ? 0.091 3.601 -22.854 1.00 97.50 91 HIS A O 1
ATOM 735 N N . SER A 1 92 ? -1.482 4.917 -21.943 1.00 97.50 92 SER A N 1
ATOM 736 C CA . SER A 1 92 ? -0.909 6.160 -22.477 1.00 97.50 92 SER A CA 1
ATOM 737 C C . SER A 1 92 ? 0.488 6.458 -21.905 1.00 97.50 92 SER A C 1
ATOM 739 O O . SER A 1 92 ? 1.353 6.987 -22.601 1.00 97.50 92 SER A O 1
ATOM 741 N N . ASN A 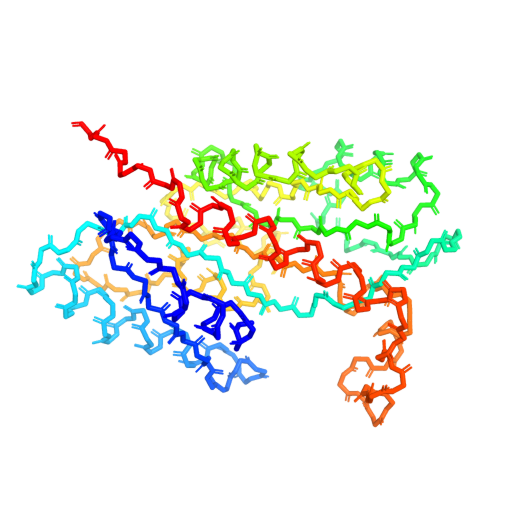1 93 ? 0.757 6.021 -20.668 1.00 96.38 93 ASN A N 1
ATOM 742 C CA . ASN A 1 93 ? 2.076 6.037 -20.027 1.00 96.38 93 ASN A CA 1
ATOM 743 C C . ASN A 1 93 ? 2.963 4.839 -20.442 1.00 96.38 93 ASN A C 1
ATOM 745 O O . ASN A 1 93 ? 3.963 4.559 -19.781 1.00 96.38 93 ASN A O 1
ATOM 749 N N . GLN A 1 94 ? 2.625 4.127 -21.526 1.00 98.19 94 GLN A N 1
ATOM 750 C CA . GLN A 1 94 ? 3.377 2.985 -22.065 1.00 98.19 94 GLN A CA 1
ATOM 751 C C . GLN A 1 94 ? 3.584 1.851 -21.047 1.00 98.19 94 GLN A C 1
ATOM 753 O O . GLN A 1 94 ? 4.632 1.200 -21.042 1.00 98.19 94 GLN A O 1
ATOM 758 N N . ASN A 1 95 ? 2.606 1.645 -20.157 1.00 97.88 95 ASN A N 1
ATOM 759 C CA . ASN A 1 95 ? 2.606 0.591 -19.138 1.00 97.88 95 ASN A CA 1
ATOM 760 C C . ASN A 1 95 ? 3.869 0.582 -18.254 1.00 97.88 95 ASN A C 1
ATOM 762 O O . ASN A 1 95 ? 4.404 -0.475 -17.918 1.00 97.88 95 ASN A O 1
ATOM 766 N N . ARG A 1 96 ? 4.387 1.767 -17.906 1.00 98.12 96 ARG A N 1
ATOM 767 C CA . ARG A 1 96 ? 5.527 1.907 -16.987 1.00 98.12 96 ARG A CA 1
ATOM 768 C C . ARG A 1 96 ? 5.062 1.761 -15.535 1.00 98.12 96 ARG A C 1
ATOM 770 O O . ARG A 1 96 ? 4.129 2.442 -15.111 1.00 98.12 96 ARG A O 1
ATOM 777 N N . GLY A 1 97 ? 5.770 0.954 -14.754 1.00 97.31 97 GLY A N 1
ATOM 778 C CA . GLY A 1 97 ? 5.619 0.798 -13.306 1.00 97.31 97 GLY A CA 1
ATOM 779 C C . GLY A 1 97 ? 6.284 1.911 -12.486 1.00 97.31 97 GLY A C 1
ATOM 780 O O . GLY A 1 97 ? 7.055 1.632 -11.570 1.00 97.31 97 GLY A O 1
ATOM 781 N N . ASN A 1 98 ? 6.029 3.179 -12.824 1.00 96.81 98 ASN A N 1
ATOM 782 C CA . ASN A 1 98 ? 6.654 4.352 -12.196 1.00 96.81 98 ASN A CA 1
ATOM 783 C C . ASN A 1 98 ? 5.755 5.070 -11.171 1.00 96.81 98 ASN A C 1
ATOM 785 O O . ASN A 1 98 ? 5.752 6.301 -11.082 1.00 96.81 98 ASN A O 1
ATOM 789 N N . PHE A 1 99 ? 4.964 4.306 -10.418 1.00 98.06 99 PHE A N 1
ATOM 790 C CA . PHE A 1 99 ? 3.961 4.834 -9.493 1.00 98.06 99 PHE A CA 1
ATOM 791 C C . PHE A 1 99 ? 3.680 3.880 -8.327 1.00 98.06 99 PHE A C 1
ATOM 793 O O . PHE A 1 99 ? 3.864 2.669 -8.463 1.00 98.06 99 PHE A O 1
ATOM 800 N N . ILE A 1 100 ? 3.201 4.411 -7.200 1.00 98.56 100 ILE A N 1
ATOM 801 C CA . ILE A 1 100 ? 2.494 3.620 -6.181 1.00 98.56 100 ILE A CA 1
ATOM 802 C C . ILE A 1 100 ? 1.011 3.600 -6.538 1.00 98.56 100 ILE A C 1
ATOM 804 O O . ILE A 1 100 ? 0.421 4.648 -6.819 1.00 98.56 100 ILE A O 1
ATOM 808 N N . ALA A 1 101 ? 0.417 2.411 -6.535 1.00 98.56 101 ALA A N 1
ATOM 809 C CA . ALA A 1 101 ? -1.023 2.239 -6.583 1.00 98.56 101 ALA A CA 1
ATOM 810 C C . ALA A 1 101 ? -1.592 2.351 -5.165 1.00 98.56 101 ALA A C 1
ATOM 812 O O . ALA A 1 101 ? -1.093 1.708 -4.242 1.00 98.56 101 ALA A O 1
ATOM 813 N N . ALA A 1 102 ? -2.642 3.151 -5.009 1.00 98.75 102 ALA A N 1
ATOM 814 C CA . ALA A 1 102 ? -3.486 3.164 -3.826 1.00 98.75 102 ALA A CA 1
ATOM 815 C C . ALA A 1 102 ? -4.807 2.482 -4.170 1.00 98.75 102 ALA A C 1
ATOM 817 O O . ALA A 1 102 ? -5.609 3.049 -4.908 1.00 98.75 102 ALA A O 1
ATOM 818 N N . TRP A 1 103 ? -5.020 1.266 -3.677 1.00 98.56 103 TRP A N 1
ATOM 819 C CA . TRP A 1 103 ? -6.277 0.558 -3.880 1.00 98.56 103 TRP A CA 1
ATOM 820 C C . TRP A 1 103 ? -7.262 1.003 -2.810 1.00 98.56 103 TRP A C 1
ATOM 822 O O . TRP A 1 103 ? -6.993 0.909 -1.611 1.00 98.56 103 TRP A O 1
ATOM 832 N N . THR A 1 104 ? -8.386 1.533 -3.268 1.00 98.12 104 THR A N 1
ATOM 833 C CA . THR A 1 104 ? -9.424 2.167 -2.454 1.00 98.12 104 THR A CA 1
ATOM 834 C C . THR A 1 104 ? -10.772 1.604 -2.877 1.00 98.12 104 THR A C 1
ATOM 836 O O . THR A 1 104 ? -10.879 0.986 -3.933 1.00 98.12 104 THR A O 1
ATOM 839 N N . ARG A 1 105 ? -11.829 1.831 -2.102 1.00 96.12 105 ARG A N 1
ATOM 840 C CA . ARG A 1 105 ? -13.203 1.693 -2.592 1.00 96.12 105 ARG A CA 1
ATOM 841 C C . ARG A 1 105 ? -13.763 3.059 -2.936 1.00 96.12 105 ARG A C 1
ATOM 843 O O . ARG A 1 105 ? -13.679 4.002 -2.137 1.00 96.12 105 ARG A O 1
ATOM 850 N N . PHE A 1 106 ? -14.360 3.146 -4.119 1.00 93.25 106 PHE A N 1
ATOM 851 C CA . PHE A 1 106 ? -14.926 4.374 -4.657 1.00 93.25 106 PHE A CA 1
ATOM 852 C C . PHE A 1 106 ? -15.933 4.997 -3.678 1.00 93.25 106 PHE A C 1
ATOM 854 O O . PHE A 1 106 ? -16.852 4.330 -3.209 1.00 93.25 106 PHE A O 1
ATOM 861 N N . ASN A 1 107 ? -15.750 6.281 -3.357 1.00 92.62 107 ASN A N 1
ATOM 862 C CA . ASN A 1 107 ? -16.545 7.061 -2.394 1.00 92.62 107 ASN A CA 1
ATOM 863 C C . ASN A 1 107 ? -16.553 6.572 -0.930 1.00 92.62 107 ASN A C 1
ATOM 865 O O . ASN A 1 107 ? -17.180 7.218 -0.090 1.00 92.62 107 ASN A O 1
ATOM 869 N N . VAL A 1 108 ? -15.859 5.484 -0.582 1.00 94.94 108 VAL A N 1
ATOM 870 C CA . VAL A 1 108 ? -15.808 4.971 0.801 1.00 94.94 108 VAL A CA 1
ATOM 871 C C . VAL A 1 108 ? -14.496 5.360 1.474 1.00 94.94 108 VAL A C 1
ATOM 873 O O . VAL A 1 108 ? -14.503 5.949 2.560 1.00 94.94 108 VAL A O 1
ATOM 876 N N . ASP A 1 109 ? -13.372 5.085 0.809 1.00 97.56 109 ASP A N 1
ATOM 877 C CA . ASP A 1 109 ? -12.022 5.322 1.339 1.00 97.56 109 ASP A CA 1
ATOM 878 C C . ASP A 1 109 ? -11.440 6.683 0.892 1.00 97.56 109 ASP A C 1
ATOM 880 O O . ASP A 1 109 ? -10.302 7.026 1.220 1.00 97.56 109 ASP A O 1
ATOM 884 N N . THR A 1 110 ? -12.241 7.508 0.203 1.00 96.00 110 THR A N 1
ATOM 885 C CA . THR A 1 110 ? -11.873 8.841 -0.308 1.00 96.00 110 THR A CA 1
ATOM 886 C C . THR A 1 110 ? -11.219 9.761 0.726 1.00 96.00 110 THR A C 1
ATOM 888 O O . THR A 1 110 ? -10.266 10.451 0.352 1.00 96.00 110 THR A O 1
ATOM 891 N N . PRO A 1 111 ? -11.633 9.797 2.012 1.00 96.19 111 PRO A N 1
ATOM 892 C CA . PRO A 1 111 ? -10.936 10.626 2.993 1.00 96.19 111 PRO A CA 1
ATOM 893 C C . PRO A 1 111 ? -9.476 10.200 3.212 1.00 96.19 111 PRO A C 1
ATOM 895 O O . PRO A 1 111 ? -8.596 11.057 3.303 1.00 96.19 111 PRO A O 1
ATOM 898 N N . LEU A 1 112 ? -9.197 8.890 3.228 1.00 97.88 112 LEU A N 1
ATOM 899 C CA . LEU A 1 112 ? -7.836 8.364 3.365 1.00 97.88 112 LEU A CA 1
ATOM 900 C C . LEU A 1 112 ? -7.017 8.635 2.103 1.00 97.88 112 LEU A C 1
ATOM 902 O O . LEU A 1 112 ? -5.873 9.088 2.186 1.00 97.88 112 LEU A O 1
ATOM 906 N N . PHE A 1 113 ? -7.598 8.411 0.924 1.00 98.19 113 PHE A N 1
ATOM 907 C CA . PHE A 1 113 ? -6.894 8.698 -0.321 1.00 98.19 113 PHE A CA 1
ATOM 908 C C . PHE A 1 113 ? -6.589 10.190 -0.482 1.00 98.19 113 PHE A C 1
ATOM 910 O O . PHE A 1 113 ? -5.461 10.554 -0.802 1.00 98.19 113 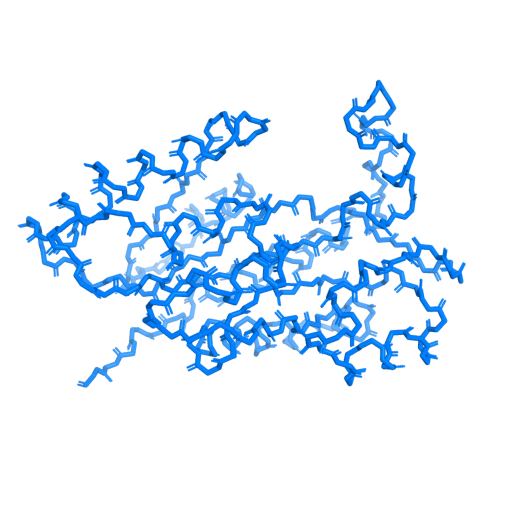PHE A O 1
ATOM 917 N N . THR A 1 114 ? -7.547 11.067 -0.175 1.00 97.69 114 THR A N 1
ATOM 918 C CA . THR A 1 114 ? -7.358 12.525 -0.217 1.00 97.69 114 THR A CA 1
ATOM 919 C C . THR A 1 114 ? -6.240 12.970 0.722 1.00 97.69 114 THR A C 1
ATOM 921 O O . THR A 1 114 ? -5.371 13.744 0.318 1.00 97.69 114 THR A O 1
ATOM 924 N N . ALA A 1 115 ? -6.216 12.467 1.962 1.00 97.06 115 ALA A N 1
ATOM 925 C CA . ALA A 1 115 ? -5.150 12.782 2.909 1.00 97.06 115 ALA A CA 1
ATOM 926 C C . ALA A 1 115 ? -3.774 12.362 2.366 1.00 97.06 115 ALA A C 1
ATOM 928 O O . ALA A 1 115 ? -2.827 13.152 2.408 1.00 97.06 115 ALA A O 1
ATOM 929 N N . LEU A 1 116 ? -3.682 11.155 1.799 1.00 97.88 116 LEU A N 1
ATOM 930 C CA . LEU A 1 116 ? -2.451 10.643 1.206 1.00 97.88 116 LEU A CA 1
ATOM 931 C C . LEU A 1 116 ? -2.025 11.433 -0.033 1.00 97.88 116 LEU A C 1
ATOM 933 O O . LEU A 1 116 ? -0.867 11.821 -0.117 1.00 97.88 116 LEU A O 1
ATOM 937 N N . SER A 1 117 ? -2.939 11.715 -0.957 1.00 97.69 117 SER A N 1
ATOM 938 C CA . SER A 1 117 ? -2.687 12.508 -2.163 1.00 97.69 117 SER A CA 1
ATOM 939 C C . SER A 1 117 ? -2.179 13.911 -1.813 1.00 97.69 117 SER A C 1
ATOM 941 O O . SER A 1 117 ? -1.136 14.344 -2.307 1.00 97.69 117 SER A O 1
ATOM 943 N N . ASN A 1 118 ? -2.825 14.583 -0.855 1.00 97.12 118 ASN A N 1
ATOM 944 C CA . ASN A 1 118 ? -2.394 15.892 -0.360 1.00 97.12 118 ASN A CA 1
ATOM 945 C C . ASN A 1 118 ? -1.024 15.851 0.328 1.00 97.12 118 ASN A C 1
ATOM 947 O O . ASN A 1 118 ? -0.272 16.821 0.274 1.00 97.12 118 ASN A O 1
ATOM 951 N N . ALA A 1 119 ? -0.693 14.762 1.020 1.00 96.56 119 ALA A N 1
ATOM 952 C CA . ALA A 1 119 ? 0.633 14.574 1.595 1.00 96.56 119 ALA A CA 1
ATOM 953 C C . ALA A 1 119 ? 1.688 14.274 0.521 1.00 96.56 119 ALA A C 1
ATOM 955 O O . ALA A 1 119 ? 2.807 14.781 0.596 1.00 96.56 119 ALA A O 1
ATOM 956 N N . TRP A 1 120 ? 1.322 13.491 -0.491 1.00 97.06 120 TRP A N 1
ATOM 957 C CA . TRP A 1 120 ? 2.196 13.068 -1.579 1.00 97.06 120 TRP A CA 1
ATOM 958 C C . TRP A 1 120 ? 2.707 14.254 -2.398 1.00 97.06 120 TRP A C 1
ATOM 960 O O . TRP A 1 120 ? 3.895 14.323 -2.711 1.00 97.06 120 TRP A O 1
ATOM 970 N N . THR A 1 121 ? 1.832 15.218 -2.700 1.00 95.19 121 THR A N 1
ATOM 971 C CA . THR A 1 121 ? 2.148 16.400 -3.521 1.00 95.19 121 THR A CA 1
ATOM 972 C C . THR A 1 121 ? 3.016 17.444 -2.815 1.00 95.19 121 THR A C 1
ATOM 974 O O . THR A 1 121 ? 3.585 18.305 -3.479 1.00 95.19 121 THR A O 1
ATOM 977 N N . LYS A 1 122 ? 3.193 17.359 -1.488 1.00 91.69 122 LYS A N 1
ATOM 978 C CA . LYS A 1 122 ? 4.062 18.281 -0.727 1.00 91.69 122 LYS A CA 1
ATOM 979 C C . LYS A 1 122 ? 5.556 18.047 -0.953 1.00 91.69 122 LYS A C 1
ATOM 981 O O . LYS A 1 122 ? 6.361 18.908 -0.616 1.00 91.69 122 LYS A O 1
ATOM 986 N N . SER A 1 123 ? 5.937 16.885 -1.475 1.00 89.44 123 SER A N 1
ATOM 987 C CA . SER A 1 123 ? 7.331 16.561 -1.776 1.00 89.44 123 SER A CA 1
ATOM 988 C C . SER A 1 123 ? 7.687 16.988 -3.200 1.00 89.44 123 SER A C 1
ATOM 990 O O . SER A 1 123 ? 6.938 16.731 -4.144 1.00 89.44 123 SER A O 1
ATOM 992 N N . GLU A 1 124 ? 8.877 17.562 -3.385 1.00 87.56 124 GLU A N 1
ATOM 993 C CA . GLU A 1 124 ? 9.420 17.923 -4.705 1.00 87.56 124 GLU A CA 1
ATOM 994 C C . GLU A 1 124 ? 9.561 16.704 -5.637 1.00 87.56 124 GLU A C 1
ATOM 996 O O . GLU A 1 124 ? 9.521 16.823 -6.864 1.00 87.56 124 GLU A O 1
ATOM 1001 N N . LYS A 1 125 ? 9.677 15.501 -5.058 1.00 90.81 125 LYS A N 1
ATOM 1002 C CA . LYS A 1 125 ? 9.766 14.233 -5.793 1.00 90.81 125 LYS A CA 1
ATOM 1003 C C . LYS A 1 125 ? 8.414 13.735 -6.310 1.00 90.81 125 LYS A C 1
ATOM 1005 O O . LYS A 1 125 ? 8.401 12.759 -7.052 1.00 90.81 125 LYS A O 1
ATOM 1010 N N . SER A 1 126 ? 7.301 14.403 -5.994 1.00 90.12 126 SER A N 1
ATOM 1011 C CA . SER A 1 126 ? 5.959 14.056 -6.501 1.00 90.12 126 SER A CA 1
ATOM 1012 C C . SER A 1 126 ? 5.833 14.136 -8.028 1.00 90.12 126 SER A C 1
ATOM 1014 O O . SER A 1 126 ? 5.004 13.449 -8.617 1.00 90.12 126 SER A O 1
ATOM 1016 N N . SER A 1 127 ? 6.694 14.920 -8.682 1.00 90.94 127 SER A N 1
ATOM 1017 C CA . SER A 1 127 ? 6.816 14.971 -10.146 1.00 90.94 127 SER A CA 1
ATOM 1018 C C . SER A 1 127 ? 7.483 13.724 -10.751 1.00 90.94 127 SER A C 1
ATOM 1020 O O . SER A 1 127 ? 7.292 13.431 -11.930 1.00 90.94 127 SER A O 1
ATOM 1022 N N . ILE A 1 128 ? 8.256 12.985 -9.949 1.00 94.75 128 ILE A N 1
ATOM 1023 C CA . ILE A 1 128 ? 9.004 11.787 -10.353 1.00 94.75 128 ILE A CA 1
ATOM 1024 C C . ILE A 1 128 ? 8.230 10.534 -9.946 1.00 94.75 128 ILE A C 1
ATOM 1026 O O . ILE A 1 128 ? 7.968 9.662 -10.773 1.00 94.75 128 ILE A O 1
ATOM 1030 N N . TYR A 1 129 ? 7.858 10.453 -8.670 1.00 96.31 129 TYR A N 1
ATOM 1031 C CA . TYR A 1 129 ? 7.133 9.332 -8.094 1.00 96.31 129 TYR A CA 1
ATOM 1032 C C . TYR A 1 129 ? 5.647 9.650 -8.084 1.00 96.31 129 TYR A C 1
ATOM 1034 O O . TYR A 1 129 ? 5.189 10.517 -7.340 1.00 96.31 129 TYR A O 1
ATOM 1042 N N . LYS A 1 130 ? 4.890 8.945 -8.920 1.00 97.38 130 LYS A N 1
ATOM 1043 C CA . LYS A 1 130 ? 3.452 9.167 -9.069 1.00 97.38 130 LYS A CA 1
ATOM 1044 C C . LYS A 1 130 ? 2.668 8.358 -8.030 1.00 97.38 130 LYS A C 1
ATOM 1046 O O . LYS A 1 130 ? 3.099 7.277 -7.629 1.00 97.38 130 LYS A O 1
ATOM 1051 N N . LEU A 1 131 ? 1.505 8.869 -7.643 1.00 98.44 131 LEU A N 1
ATOM 1052 C CA . LEU A 1 131 ? 0.479 8.149 -6.889 1.00 98.44 131 LEU A CA 1
ATOM 1053 C C . LEU A 1 131 ? -0.746 8.012 -7.790 1.00 98.44 131 LEU A C 1
ATOM 1055 O O . LEU A 1 131 ? -1.159 8.999 -8.398 1.00 98.44 131 LEU A O 1
ATOM 1059 N N . ILE A 1 132 ? -1.306 6.810 -7.894 1.00 98.38 132 ILE A N 1
ATOM 1060 C CA . ILE A 1 132 ? -2.488 6.549 -8.721 1.00 98.38 132 ILE A CA 1
ATOM 1061 C C . ILE A 1 132 ? -3.532 5.828 -7.876 1.00 98.38 132 ILE A C 1
ATOM 1063 O O . ILE A 1 132 ? -3.230 4.807 -7.262 1.00 98.38 132 ILE A O 1
ATOM 1067 N N . GLU A 1 133 ? -4.755 6.357 -7.856 1.00 98.50 133 GLU A N 1
ATOM 1068 C CA . GLU A 1 133 ? -5.887 5.693 -7.214 1.00 98.50 133 GLU A CA 1
ATOM 1069 C C . GLU A 1 133 ? -6.429 4.573 -8.101 1.00 98.50 133 GLU A C 1
ATOM 1071 O O . GLU A 1 133 ? -6.729 4.778 -9.277 1.00 98.50 133 GLU A O 1
ATOM 1076 N N . PHE A 1 134 ? -6.577 3.396 -7.511 1.00 98.44 134 PHE A N 1
ATOM 1077 C CA . PHE A 1 134 ? -7.265 2.250 -8.076 1.00 98.44 134 PHE A CA 1
ATOM 1078 C C . PHE A 1 134 ? -8.551 2.089 -7.264 1.00 98.44 134 PHE A C 1
ATOM 1080 O O . PHE A 1 134 ? -8.597 1.342 -6.286 1.00 98.44 134 PHE A O 1
ATOM 1087 N N . ALA A 1 135 ? -9.569 2.868 -7.629 1.00 97.31 135 ALA A N 1
ATOM 1088 C CA . ALA A 1 135 ? -10.836 2.913 -6.909 1.00 97.31 135 ALA A CA 1
ATOM 1089 C C . ALA A 1 135 ? -11.736 1.742 -7.321 1.00 97.31 135 ALA A C 1
ATOM 1091 O O . ALA A 1 135 ? -12.398 1.782 -8.358 1.00 97.31 135 ALA A O 1
ATOM 1092 N N . ALA A 1 136 ? -11.761 0.700 -6.496 1.00 95.69 136 ALA A N 1
ATOM 1093 C CA . ALA A 1 136 ? -12.620 -0.458 -6.655 1.00 95.69 136 ALA A CA 1
ATOM 1094 C C . ALA A 1 136 ? -14.100 -0.035 -6.630 1.00 95.69 136 ALA A C 1
ATOM 1096 O O . ALA A 1 136 ? -14.503 0.740 -5.751 1.00 95.69 136 ALA A O 1
ATOM 1097 N N . PRO A 1 137 ? -14.943 -0.574 -7.526 1.00 93.62 137 PRO A N 1
ATOM 1098 C CA . PRO A 1 137 ? -16.376 -0.291 -7.568 1.00 93.62 137 PRO A CA 1
ATOM 1099 C C . PRO A 1 137 ? -17.141 -1.095 -6.501 1.00 93.62 137 PRO A C 1
ATOM 1101 O O . PRO A 1 137 ? -18.171 -1.701 -6.786 1.00 93.62 137 PRO A O 1
ATOM 1104 N N . PHE A 1 138 ? -16.622 -1.138 -5.272 1.00 92.31 138 PHE A N 1
ATOM 1105 C CA . PHE A 1 138 ? -17.242 -1.839 -4.152 1.00 92.31 138 PHE A CA 1
ATOM 1106 C C . PHE A 1 138 ? -18.004 -0.855 -3.257 1.00 92.31 138 PHE A C 1
ATOM 1108 O O . PHE A 1 138 ? -17.417 0.135 -2.811 1.00 92.31 138 PHE A O 1
ATOM 1115 N N . PRO A 1 139 ? -19.290 -1.108 -2.961 1.00 86.44 139 PRO A N 1
ATOM 1116 C CA . PRO A 1 139 ? -20.044 -0.291 -2.019 1.00 86.44 139 PRO A CA 1
ATOM 1117 C C . PRO A 1 139 ? -19.552 -0.477 -0.574 1.00 86.44 139 PRO A C 1
ATOM 1119 O O . PRO A 1 139 ? -18.799 -1.395 -0.248 1.00 86.44 139 PRO A O 1
ATOM 1122 N N . ALA A 1 140 ? -20.014 0.399 0.324 1.00 84.12 140 ALA A N 1
ATOM 1123 C CA . ALA A 1 140 ? -19.723 0.302 1.757 1.00 84.12 140 ALA A CA 1
ATOM 1124 C C . ALA A 1 140 ? -20.422 -0.888 2.448 1.00 84.12 140 ALA A C 1
ATOM 1126 O O . ALA A 1 140 ? -20.049 -1.249 3.561 1.00 84.12 140 ALA A O 1
ATOM 1127 N N . THR A 1 141 ? -21.443 -1.477 1.819 1.00 77.31 141 THR A N 1
ATOM 1128 C CA . THR A 1 141 ? -22.256 -2.575 2.360 1.00 77.31 141 THR A CA 1
ATOM 1129 C C . THR A 1 141 ? -22.408 -3.694 1.329 1.00 77.31 141 THR A C 1
ATOM 1131 O O . THR A 1 141 ? -22.519 -3.406 0.148 1.00 77.31 141 THR A O 1
ATOM 1134 N N . ASN A 1 142 ? -22.427 -4.951 1.793 1.00 63.19 142 ASN A N 1
ATOM 1135 C CA . ASN A 1 142 ? -22.722 -6.203 1.069 1.00 63.19 142 ASN A CA 1
ATOM 1136 C C . ASN A 1 142 ? -22.177 -6.324 -0.378 1.00 63.19 142 ASN A C 1
ATOM 1138 O O . ASN A 1 142 ? -22.773 -5.820 -1.321 1.00 63.19 142 ASN A O 1
ATOM 1142 N N . THR A 1 143 ? -21.072 -7.053 -0.553 1.00 65.31 143 THR A N 1
ATOM 1143 C CA . THR A 1 143 ? -20.207 -6.978 -1.752 1.00 65.31 143 THR A CA 1
ATOM 1144 C C . THR A 1 143 ? -19.914 -8.319 -2.424 1.00 65.31 143 THR A C 1
ATOM 1146 O O . THR A 1 143 ? -19.025 -8.408 -3.266 1.00 65.31 143 THR A O 1
ATOM 1149 N N . PHE A 1 144 ? -20.607 -9.397 -2.043 1.00 69.62 144 PHE A N 1
ATOM 1150 C CA . PHE A 1 144 ? -20.286 -10.749 -2.527 1.00 69.62 144 PHE A CA 1
ATOM 1151 C C . PHE A 1 144 ? -20.308 -10.884 -4.067 1.00 69.62 144 PHE A C 1
ATOM 1153 O O . PHE A 1 144 ? -19.368 -11.459 -4.621 1.00 69.62 144 PHE A O 1
ATOM 1160 N N . PRO A 1 145 ? -21.317 -10.351 -4.788 1.00 76.56 145 PRO A N 1
ATOM 1161 C CA . PRO A 1 145 ? -21.332 -10.379 -6.252 1.00 76.56 145 PRO A CA 1
ATOM 1162 C C . PRO A 1 145 ? -20.187 -9.578 -6.886 1.00 76.56 145 PRO A C 1
ATOM 1164 O O . PRO A 1 145 ? -19.558 -10.046 -7.835 1.00 76.56 145 PRO A O 1
ATOM 1167 N N . GLU A 1 146 ? -19.891 -8.389 -6.364 1.00 78.56 146 GLU A N 1
ATOM 1168 C CA . GLU A 1 146 ? -18.848 -7.508 -6.886 1.00 78.56 146 GLU A CA 1
ATOM 1169 C C . GLU A 1 146 ? -17.445 -8.059 -6.612 1.00 78.56 146 GLU A C 1
ATOM 1171 O O . GLU A 1 146 ? -16.596 -8.002 -7.500 1.00 78.56 146 GLU A O 1
ATOM 1176 N N . MET A 1 147 ? -17.205 -8.647 -5.434 1.00 83.75 147 MET A N 1
ATOM 1177 C CA . MET A 1 147 ? -15.934 -9.300 -5.092 1.00 83.75 147 MET A CA 1
ATOM 1178 C C . MET A 1 147 ? -15.621 -10.457 -6.043 1.00 83.75 147 MET A C 1
ATOM 1180 O O . MET A 1 147 ? -14.487 -10.590 -6.489 1.00 83.75 147 MET A O 1
ATOM 1184 N N . ASN A 1 148 ? -16.629 -11.251 -6.416 1.00 87.50 148 ASN A N 1
ATOM 1185 C CA . ASN A 1 148 ? -16.455 -12.316 -7.406 1.00 87.50 148 ASN A CA 1
ATOM 1186 C C . ASN A 1 148 ? -16.157 -11.774 -8.810 1.00 87.50 148 ASN A C 1
ATOM 1188 O O . ASN A 1 148 ? -15.495 -12.447 -9.596 1.00 87.50 148 ASN A O 1
ATOM 1192 N N . LYS A 1 149 ? -16.659 -10.577 -9.138 1.00 92.00 149 LYS A N 1
ATOM 1193 C CA . LYS A 1 149 ? -16.425 -9.940 -10.437 1.00 92.00 149 LYS A CA 1
ATOM 1194 C C . LYS A 1 149 ? -15.038 -9.298 -10.533 1.00 92.00 149 LYS A C 1
ATOM 1196 O O . LYS A 1 149 ? -14.437 -9.350 -11.600 1.00 92.00 149 LYS A O 1
ATOM 1201 N N . TYR A 1 150 ? -14.544 -8.707 -9.445 1.00 94.69 150 TYR A N 1
ATOM 1202 C CA . TYR A 1 150 ? -13.260 -7.999 -9.411 1.00 94.69 150 TYR A CA 1
ATOM 1203 C C . TYR A 1 150 ? -12.338 -8.514 -8.286 1.00 94.69 150 TYR A C 1
ATOM 1205 O O . TYR A 1 150 ? -11.943 -7.742 -7.402 1.00 94.69 150 TYR A O 1
ATOM 1213 N N . PRO A 1 151 ? -12.008 -9.820 -8.276 1.00 94.50 151 PRO A N 1
ATOM 1214 C CA . PRO A 1 151 ? -11.316 -10.469 -7.162 1.00 94.50 151 PRO A CA 1
ATOM 1215 C C . PRO A 1 151 ? -9.897 -9.939 -6.939 1.00 94.50 151 PRO A C 1
ATOM 1217 O O . PRO A 1 151 ? -9.353 -10.072 -5.842 1.00 94.50 151 PRO A O 1
ATOM 1220 N N . THR A 1 152 ? -9.277 -9.305 -7.939 1.00 96.69 152 THR A N 1
ATOM 1221 C CA . THR A 1 152 ? -7.938 -8.735 -7.786 1.00 96.69 152 THR A CA 1
ATOM 1222 C C . THR A 1 152 ? -7.901 -7.690 -6.675 1.00 96.69 152 THR A C 1
ATOM 1224 O O . THR A 1 152 ? -6.934 -7.648 -5.918 1.00 96.69 152 THR A O 1
ATOM 1227 N N . PHE A 1 153 ? -8.959 -6.891 -6.504 1.00 96.38 153 PHE A N 1
ATOM 1228 C CA . PHE A 1 153 ? -9.000 -5.846 -5.477 1.00 96.38 153 PHE A CA 1
ATOM 1229 C C . PHE A 1 153 ? -9.015 -6.376 -4.039 1.00 96.38 153 PHE A C 1
ATOM 1231 O O . PHE A 1 153 ? -8.856 -5.577 -3.119 1.00 96.38 153 PHE A O 1
ATOM 1238 N N . THR A 1 154 ? -9.193 -7.680 -3.815 1.00 94.69 154 THR A N 1
ATOM 1239 C CA . THR A 1 154 ? -9.280 -8.284 -2.474 1.00 94.69 154 THR A CA 1
ATOM 1240 C C . THR A 1 154 ? -8.090 -9.182 -2.136 1.00 94.69 154 THR A C 1
ATOM 1242 O O . THR A 1 154 ? -8.189 -10.021 -1.250 1.00 94.69 154 THR A O 1
ATOM 1245 N N . ARG A 1 155 ? -6.968 -9.035 -2.853 1.00 94.81 155 ARG A N 1
ATOM 1246 C CA . ARG A 1 155 ? -5.814 -9.950 -2.780 1.00 94.81 155 ARG A CA 1
ATOM 1247 C C . ARG A 1 155 ? -4.838 -9.751 -1.611 1.00 94.81 155 ARG A C 1
ATOM 1249 O O . ARG A 1 155 ? -3.851 -10.463 -1.595 1.00 94.81 155 ARG A O 1
ATOM 1256 N N . SER A 1 156 ? -5.069 -8.805 -0.701 1.00 97.50 156 SER A N 1
ATOM 1257 C CA . SER A 1 156 ? -4.141 -8.505 0.405 1.00 97.50 156 SER A CA 1
ATOM 1258 C C . SER A 1 156 ? -4.911 -8.117 1.674 1.00 97.50 156 SER A C 1
ATOM 1260 O O . SER A 1 156 ? -6.143 -8.019 1.666 1.00 97.50 156 SER A O 1
ATOM 1262 N N . ASP A 1 157 ? -4.197 -7.872 2.772 1.00 98.25 157 ASP A N 1
ATOM 1263 C CA . ASP A 1 157 ? -4.753 -7.709 4.122 1.00 98.25 157 ASP A CA 1
ATOM 1264 C C . ASP A 1 157 ? -5.780 -6.572 4.266 1.00 98.25 157 ASP A C 1
ATOM 1266 O O . ASP A 1 157 ? -6.620 -6.611 5.168 1.00 98.25 157 ASP A O 1
ATOM 1270 N N . HIS A 1 158 ? -5.776 -5.561 3.387 1.00 97.75 158 HIS A N 1
ATOM 1271 C CA . HIS A 1 158 ? -6.794 -4.497 3.397 1.00 97.75 158 HIS A CA 1
ATOM 1272 C C . HIS A 1 158 ? -8.210 -5.045 3.179 1.00 97.75 158 HIS A C 1
ATOM 1274 O O . HIS A 1 158 ? -9.173 -4.455 3.673 1.00 97.75 158 HIS A O 1
ATOM 1280 N N . ALA A 1 159 ? -8.342 -6.186 2.497 1.00 95.31 159 ALA A N 1
ATOM 1281 C CA . ALA A 1 159 ? -9.619 -6.846 2.265 1.00 95.31 159 ALA A CA 1
ATOM 1282 C C . ALA A 1 159 ? -10.304 -7.260 3.575 1.00 95.31 159 ALA A C 1
ATOM 1284 O O . ALA A 1 159 ? -11.523 -7.146 3.671 1.00 95.31 159 ALA A O 1
ATOM 1285 N N . SER A 1 160 ? -9.542 -7.647 4.606 1.00 95.38 160 SER A N 1
ATOM 1286 C CA . SER A 1 160 ? -10.096 -7.994 5.925 1.00 95.38 160 SER A CA 1
ATOM 1287 C C . SER A 1 160 ? -10.773 -6.803 6.616 1.00 95.38 160 SER A C 1
ATOM 1289 O O . SER A 1 160 ? -11.730 -6.980 7.362 1.00 95.38 160 SER A O 1
ATOM 1291 N N . PHE A 1 161 ? -10.329 -5.571 6.342 1.00 95.81 161 PHE A N 1
ATOM 1292 C CA . PHE A 1 161 ? -10.968 -4.352 6.847 1.00 95.81 161 PHE A CA 1
ATOM 1293 C C . PHE A 1 161 ? -12.242 -4.032 6.064 1.00 95.81 161 PHE A C 1
ATOM 1295 O O . PHE A 1 161 ? -13.249 -3.615 6.638 1.00 95.81 161 PHE A O 1
ATOM 1302 N N . TRP A 1 162 ? -12.197 -4.214 4.744 1.00 94.00 162 TRP A N 1
ATOM 1303 C CA . TRP A 1 162 ? -13.342 -3.954 3.878 1.00 94.00 162 TRP A CA 1
ATOM 1304 C C . TRP A 1 162 ? -14.473 -4.956 4.125 1.00 94.00 162 TRP A C 1
ATOM 1306 O O . TRP A 1 162 ? -15.639 -4.557 4.183 1.00 94.00 162 TRP A O 1
ATOM 1316 N N . PHE A 1 163 ? -14.117 -6.231 4.289 1.00 90.06 163 PHE A N 1
ATOM 1317 C CA . PHE A 1 163 ? -15.016 -7.379 4.304 1.00 90.06 163 PHE A CA 1
ATOM 1318 C C . PHE A 1 163 ? -14.684 -8.298 5.484 1.00 90.06 163 PHE A C 1
ATOM 1320 O O . PHE A 1 163 ? -13.990 -9.302 5.344 1.00 90.06 163 PHE A O 1
ATOM 1327 N N . HIS A 1 164 ? -15.195 -7.953 6.664 1.00 88.44 164 HIS A N 1
ATOM 1328 C CA . HIS A 1 164 ? -15.100 -8.789 7.860 1.00 88.44 164 HIS A CA 1
ATOM 1329 C C . HIS A 1 164 ? -16.461 -9.398 8.216 1.00 88.44 164 HIS A C 1
ATOM 1331 O O . HIS A 1 164 ? -17.496 -8.742 8.094 1.00 88.44 164 HIS A O 1
ATOM 1337 N N . ASP A 1 165 ? -16.459 -10.604 8.784 1.00 78.69 165 ASP A N 1
ATOM 1338 C CA . ASP A 1 165 ? -17.650 -11.212 9.403 1.00 78.69 165 ASP A CA 1
ATOM 1339 C C . ASP A 1 165 ? -17.732 -10.878 10.903 1.00 78.69 165 ASP A C 1
ATOM 1341 O O . ASP A 1 165 ? -18.065 -11.711 11.746 1.00 78.69 165 ASP A O 1
ATOM 1345 N N . GLY A 1 166 ? -17.377 -9.644 11.274 1.00 66.38 166 GLY A N 1
ATOM 1346 C CA . GLY A 1 166 ? -17.601 -9.118 12.616 1.00 66.38 166 GLY A CA 1
ATOM 1347 C C . GLY A 1 166 ? -19.102 -9.052 12.896 1.00 66.38 166 GLY A C 1
ATOM 1348 O O . GLY A 1 166 ? -19.703 -8.000 12.733 1.00 66.38 166 GLY A O 1
ATOM 1349 N N . LYS A 1 167 ? -19.717 -10.171 13.302 1.00 66.50 167 LYS A N 1
ATOM 1350 C CA . LYS A 1 167 ? -21.180 -10.364 13.409 1.00 66.50 167 LYS A CA 1
ATOM 1351 C C . LYS A 1 167 ? -21.906 -9.299 14.237 1.00 66.50 167 LYS A C 1
ATOM 1353 O O . LYS A 1 167 ? -23.107 -9.107 14.080 1.00 66.50 167 LYS A O 1
ATOM 1358 N N . SER A 1 168 ? -21.189 -8.620 15.130 1.00 72.06 168 SER A N 1
ATOM 1359 C CA . SER A 1 168 ? -21.688 -7.545 15.990 1.00 72.06 168 SER A CA 1
ATOM 1360 C C . SER A 1 168 ? -21.472 -6.132 15.420 1.00 72.06 168 SER A C 1
ATOM 1362 O O . SER A 1 168 ? -21.975 -5.168 15.993 1.00 72.06 168 SER A O 1
ATOM 1364 N N . TYR A 1 169 ? -20.719 -5.972 14.329 1.00 82.75 169 TYR A N 1
ATOM 1365 C CA . TYR A 1 169 ? -20.364 -4.690 13.720 1.00 82.75 169 TYR A CA 1
ATOM 1366 C C . TYR A 1 169 ? -20.846 -4.635 12.268 1.00 82.75 169 TYR A C 1
ATOM 1368 O O . TYR A 1 169 ? -20.232 -5.181 11.359 1.00 82.75 169 TYR A O 1
ATOM 1376 N N . ALA A 1 170 ? -21.967 -3.943 12.061 1.00 78.12 170 ALA A N 1
ATOM 1377 C CA . ALA A 1 170 ? -22.598 -3.800 10.748 1.00 78.12 170 ALA A CA 1
ATOM 1378 C C . ALA A 1 170 ? -21.892 -2.791 9.820 1.00 78.12 170 ALA A C 1
ATOM 1380 O O . ALA A 1 170 ? -22.249 -2.681 8.648 1.00 78.12 170 ALA A O 1
ATOM 1381 N N . GLY A 1 171 ? -20.938 -2.014 10.346 1.00 82.88 171 GLY A N 1
ATOM 1382 C CA . GLY A 1 171 ? -20.154 -1.066 9.560 1.00 82.88 171 GLY A CA 1
ATOM 1383 C C . GLY A 1 171 ? -19.058 -1.757 8.753 1.00 82.88 171 GLY A C 1
ATOM 1384 O O . GLY A 1 171 ? -18.713 -2.902 9.011 1.00 82.88 171 GLY A O 1
ATOM 1385 N N . THR A 1 172 ? -18.476 -1.029 7.804 1.00 89.81 172 THR A N 1
ATOM 1386 C CA . THR A 1 172 ? -17.220 -1.419 7.155 1.00 89.81 172 THR A CA 1
ATOM 1387 C C . THR A 1 172 ? -16.083 -0.536 7.654 1.00 89.81 172 THR A C 1
ATOM 1389 O O . THR A 1 172 ? -16.305 0.622 8.023 1.00 89.81 172 THR A O 1
ATOM 1392 N N . LEU A 1 173 ? -14.855 -1.050 7.645 1.00 94.56 173 LEU A N 1
ATOM 1393 C CA . LEU A 1 173 ? -13.679 -0.292 8.048 1.00 94.56 173 LEU A CA 1
ATOM 1394 C C . LEU A 1 173 ? -12.976 0.276 6.817 1.00 94.56 173 LEU A C 1
ATOM 1396 O O . LEU A 1 173 ? -12.796 -0.405 5.806 1.00 94.56 173 LEU A O 1
ATOM 1400 N N . ARG A 1 174 ? -12.585 1.553 6.887 1.00 96.19 174 ARG A N 1
ATOM 1401 C CA . ARG A 1 174 ? -11.843 2.198 5.799 1.00 96.19 174 ARG A CA 1
ATOM 1402 C C . ARG A 1 174 ? -10.407 1.698 5.752 1.00 96.19 174 ARG A C 1
ATOM 1404 O O . ARG A 1 174 ? -9.714 1.732 6.769 1.00 96.19 174 ARG A O 1
ATOM 1411 N N . ALA A 1 175 ? -9.943 1.298 4.579 1.00 97.81 175 ALA A N 1
ATOM 1412 C CA . ALA A 1 175 ? -8.562 0.876 4.388 1.00 97.81 175 ALA A CA 1
ATOM 1413 C C . ALA A 1 175 ? -8.075 1.202 2.978 1.00 97.81 175 ALA A C 1
ATOM 1415 O O . ALA A 1 175 ? -8.852 1.153 2.028 1.00 97.81 175 ALA A O 1
ATOM 1416 N N . VAL A 1 176 ? -6.791 1.525 2.854 1.00 98.69 176 VAL A N 1
ATOM 1417 C CA . VAL A 1 176 ? -6.109 1.740 1.575 1.00 98.69 176 VAL A CA 1
ATOM 1418 C C . VAL A 1 176 ? -4.921 0.796 1.502 1.00 98.69 176 VAL A C 1
ATOM 1420 O O . VAL A 1 176 ? -4.050 0.855 2.372 1.00 98.69 176 VAL A O 1
ATOM 1423 N N . LEU A 1 177 ? -4.858 -0.037 0.464 1.00 98.81 177 LEU A N 1
ATOM 1424 C CA . LEU A 1 177 ? -3.636 -0.773 0.153 1.00 98.81 177 LEU A CA 1
ATOM 1425 C C . LEU A 1 177 ? -2.715 0.107 -0.686 1.00 98.81 177 LEU A C 1
ATOM 1427 O O . LEU A 1 177 ? -3.115 0.638 -1.718 1.00 98.81 177 LEU A O 1
ATOM 1431 N N . LEU A 1 178 ? -1.469 0.230 -0.252 1.00 98.81 178 LEU A N 1
ATOM 1432 C CA . LEU A 1 178 ? -0.391 0.835 -1.011 1.00 98.81 178 LEU A CA 1
ATOM 1433 C C . LEU A 1 178 ? 0.507 -0.273 -1.540 1.00 98.81 178 LEU A C 1
ATOM 1435 O O . LEU A 1 178 ? 1.076 -1.035 -0.758 1.00 98.81 178 LEU A O 1
ATOM 1439 N N . THR A 1 179 ? 0.622 -0.334 -2.864 1.00 98.50 179 THR A N 1
ATOM 1440 C CA . THR A 1 179 ? 1.365 -1.382 -3.563 1.00 98.50 179 THR A CA 1
ATOM 1441 C C . THR A 1 179 ? 2.075 -0.852 -4.808 1.00 98.50 179 THR A C 1
ATOM 1443 O O . THR A 1 179 ? 1.644 0.095 -5.469 1.00 98.50 179 THR A O 1
ATOM 1446 N N . ASP A 1 180 ? 3.190 -1.483 -5.143 1.00 97.88 180 ASP A N 1
ATOM 1447 C CA . ASP A 1 180 ? 3.933 -1.361 -6.387 1.00 97.88 180 ASP A CA 1
ATOM 1448 C C . ASP A 1 180 ? 3.408 -2.320 -7.467 1.00 97.88 180 ASP A C 1
ATOM 1450 O O . ASP A 1 180 ? 4.055 -2.496 -8.494 1.00 97.88 180 ASP A O 1
ATOM 1454 N N . MET A 1 181 ? 2.226 -2.913 -7.270 1.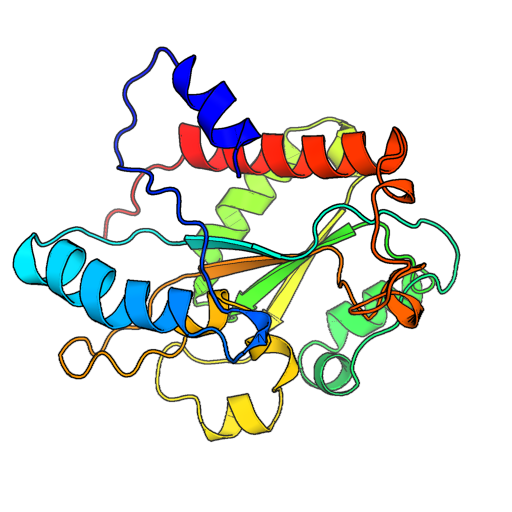00 97.25 181 MET A N 1
ATOM 1455 C CA . MET A 1 181 ? 1.600 -3.886 -8.173 1.00 97.25 181 MET A CA 1
ATOM 1456 C C . MET A 1 181 ? 2.310 -5.246 -8.223 1.00 97.25 181 MET A C 1
ATOM 1458 O O . MET A 1 181 ? 1.931 -6.082 -9.038 1.00 97.25 181 MET A O 1
ATOM 1462 N N . GLY A 1 182 ? 3.316 -5.490 -7.381 1.00 95.25 182 GLY A N 1
ATOM 1463 C CA . GLY A 1 182 ? 3.835 -6.814 -7.057 1.00 95.25 182 GLY A CA 1
ATOM 1464 C C . GLY A 1 182 ? 3.992 -7.753 -8.260 1.00 95.25 182 GLY A C 1
ATOM 1465 O O . GLY A 1 182 ? 4.824 -7.480 -9.132 1.00 95.25 182 GLY A O 1
ATOM 1466 N N . PRO A 1 183 ? 3.185 -8.830 -8.358 1.00 96.31 183 PRO A N 1
ATOM 1467 C CA . PRO A 1 183 ? 3.299 -9.850 -9.405 1.00 96.31 183 PRO A CA 1
ATOM 1468 C C . PRO A 1 183 ? 3.038 -9.339 -10.827 1.00 96.31 183 PRO A C 1
ATOM 1470 O O . PRO A 1 183 ? 3.262 -10.067 -11.787 1.00 96.31 183 PRO A O 1
ATOM 1473 N N . TRP A 1 184 ? 2.585 -8.099 -11.003 1.00 97.31 184 TRP A N 1
ATOM 1474 C CA . TRP A 1 184 ? 2.356 -7.510 -12.322 1.00 97.31 184 TRP A CA 1
ATOM 1475 C C . TRP A 1 184 ? 3.437 -6.520 -12.741 1.00 97.31 184 TRP A C 1
ATOM 1477 O O . TRP A 1 184 ? 3.300 -5.912 -13.801 1.00 97.31 184 TRP A O 1
ATOM 1487 N N . ARG A 1 185 ? 4.508 -6.336 -11.951 1.00 97.38 185 ARG A N 1
ATOM 1488 C CA . ARG A 1 185 ? 5.554 -5.341 -12.232 1.00 97.38 185 ARG A CA 1
ATOM 1489 C C . ARG A 1 185 ? 6.970 -5.913 -12.250 1.00 97.38 185 ARG A C 1
ATOM 1491 O O . ARG A 1 185 ? 7.438 -6.565 -11.320 1.00 97.38 185 ARG A O 1
ATOM 1498 N N . GLY A 1 186 ? 7.717 -5.527 -13.278 1.00 94.88 186 GLY A N 1
ATOM 1499 C CA . GLY A 1 186 ? 9.154 -5.707 -13.420 1.00 94.88 186 GLY A CA 1
ATOM 1500 C C . GLY A 1 186 ? 9.576 -7.154 -13.203 1.00 94.88 186 GLY A C 1
ATOM 1501 O O . GLY A 1 186 ? 8.985 -8.084 -13.746 1.00 94.88 186 GLY A O 1
ATOM 1502 N N . VAL A 1 187 ? 10.604 -7.344 -12.378 1.00 92.38 187 VAL A N 1
ATOM 1503 C CA . VAL A 1 187 ? 11.124 -8.685 -12.081 1.00 92.38 187 VAL A CA 1
ATOM 1504 C C . VAL A 1 187 ? 10.114 -9.561 -11.330 1.00 92.38 187 VAL A C 1
ATOM 1506 O O . VAL A 1 187 ? 10.159 -10.780 -11.460 1.00 92.38 187 VAL A O 1
ATOM 1509 N N . ASN A 1 188 ? 9.183 -8.964 -10.582 1.00 94.75 188 ASN A N 1
ATOM 1510 C CA . ASN A 1 188 ? 8.228 -9.706 -9.761 1.00 94.75 188 ASN A CA 1
ATOM 1511 C C . ASN A 1 188 ? 7.168 -10.418 -10.609 1.00 94.75 188 ASN A C 1
ATOM 1513 O O . ASN A 1 188 ? 6.594 -11.390 -10.140 1.00 94.75 188 ASN A O 1
ATOM 1517 N N . MET A 1 189 ? 7.020 -10.060 -11.891 1.00 94.88 189 MET A N 1
ATOM 1518 C CA . MET A 1 189 ? 6.258 -10.867 -12.858 1.00 94.88 189 MET A CA 1
ATOM 1519 C C . MET A 1 189 ? 6.806 -12.290 -13.035 1.00 94.88 189 MET A C 1
ATOM 1521 O O . MET A 1 189 ? 6.100 -13.162 -13.529 1.00 94.88 189 MET A O 1
ATOM 1525 N N . GLN A 1 190 ? 8.069 -12.524 -12.668 1.00 93.88 190 GLN A N 1
ATOM 1526 C CA . GLN A 1 190 ? 8.717 -13.838 -12.722 1.00 93.88 190 GLN A CA 1
ATOM 1527 C C . GLN A 1 190 ? 9.191 -14.318 -11.348 1.00 93.88 190 GLN A C 1
ATOM 1529 O O . GLN A 1 190 ? 9.324 -15.520 -11.139 1.00 93.88 190 GLN A O 1
ATOM 1534 N N . CYS A 1 191 ? 9.490 -13.389 -10.436 1.00 94.94 191 CYS A N 1
ATOM 1535 C CA . CYS A 1 191 ? 10.112 -13.697 -9.155 1.00 94.94 191 CYS A CA 1
ATOM 1536 C C . CYS A 1 191 ? 9.160 -13.728 -7.963 1.00 94.94 191 CYS A C 1
ATOM 1538 O O . CYS A 1 191 ? 9.582 -14.220 -6.925 1.00 94.94 191 CYS A O 1
ATOM 1540 N N . TYR A 1 192 ? 7.920 -13.247 -8.084 1.00 93.62 192 TYR A N 1
ATOM 1541 C CA . TYR A 1 192 ? 6.951 -13.327 -6.989 1.00 93.62 192 TYR A CA 1
ATOM 1542 C C . TYR A 1 192 ? 6.767 -14.786 -6.540 1.00 93.62 192 TYR A C 1
ATOM 1544 O O . TYR A 1 192 ? 6.575 -15.669 -7.377 1.00 93.62 192 TYR A O 1
ATOM 1552 N N . HIS A 1 193 ? 6.898 -15.034 -5.231 1.00 94.00 193 HIS A N 1
ATOM 1553 C CA . HIS A 1 193 ? 6.913 -16.376 -4.613 1.00 94.00 193 HIS A CA 1
ATOM 1554 C C . HIS A 1 193 ? 8.002 -17.330 -5.130 1.00 94.00 193 HIS A C 1
ATOM 1556 O O . HIS A 1 193 ? 7.907 -18.547 -4.969 1.00 94.00 193 HIS A O 1
ATOM 1562 N N . ALA A 1 194 ? 9.070 -16.799 -5.724 1.00 94.81 194 ALA A N 1
ATOM 1563 C CA . ALA A 1 194 ? 10.215 -17.576 -6.181 1.00 94.81 194 ALA A CA 1
ATOM 1564 C C . ALA A 1 194 ? 11.493 -17.185 -5.429 1.00 94.81 194 ALA A C 1
ATOM 1566 O O . ALA A 1 194 ? 11.598 -16.122 -4.827 1.00 94.81 194 ALA A O 1
ATOM 1567 N N . GLN A 1 195 ? 12.530 -18.021 -5.535 1.00 93.19 195 GLN A N 1
ATOM 1568 C CA . GLN A 1 195 ? 13.829 -17.787 -4.879 1.00 93.19 195 GLN A CA 1
ATOM 1569 C C . GLN A 1 195 ? 14.512 -16.475 -5.290 1.00 93.19 195 GLN A C 1
ATOM 1571 O O . GLN A 1 195 ? 15.469 -16.055 -4.645 1.00 93.19 195 GLN A O 1
ATOM 1576 N N . CYS A 1 196 ? 14.078 -15.859 -6.392 1.00 93.62 196 CYS A N 1
ATOM 1577 C CA . CYS A 1 196 ? 14.632 -14.600 -6.859 1.00 93.62 196 CYS A CA 1
ATOM 1578 C C . CYS A 1 196 ? 13.955 -13.343 -6.303 1.00 93.62 196 CYS A C 1
ATOM 1580 O O . CYS A 1 196 ? 14.430 -12.244 -6.607 1.00 93.62 196 CYS A O 1
ATOM 1582 N N . ASP A 1 197 ? 12.912 -13.491 -5.480 1.00 92.38 197 ASP A N 1
ATOM 1583 C CA . ASP A 1 197 ? 12.396 -12.415 -4.635 1.00 92.38 197 ASP A CA 1
ATOM 1584 C C . ASP A 1 197 ? 13.321 -12.213 -3.430 1.00 92.38 197 ASP A C 1
ATOM 1586 O O . ASP A 1 197 ? 13.205 -12.856 -2.388 1.00 92.38 197 ASP A O 1
ATOM 1590 N N . ASP A 1 198 ? 14.344 -11.385 -3.629 1.00 93.56 198 ASP A N 1
ATOM 1591 C CA . ASP A 1 198 ? 15.402 -11.171 -2.655 1.00 93.56 198 ASP A CA 1
ATOM 1592 C C . ASP A 1 198 ? 15.919 -9.722 -2.645 1.00 93.56 198 ASP A C 1
ATOM 1594 O O . ASP A 1 198 ? 15.470 -8.817 -3.361 1.00 93.56 198 ASP A O 1
ATOM 1598 N N . ASN A 1 199 ? 16.956 -9.504 -1.838 1.00 94.94 199 ASN A N 1
ATOM 1599 C CA . ASN A 1 199 ? 17.546 -8.195 -1.587 1.00 94.94 199 ASN A CA 1
ATOM 1600 C C . ASN A 1 199 ? 18.197 -7.529 -2.812 1.00 94.94 199 ASN A C 1
ATOM 1602 O O . ASN A 1 199 ? 18.574 -6.359 -2.725 1.00 94.94 199 ASN A O 1
ATOM 1606 N N . ARG A 1 200 ? 18.297 -8.185 -3.979 1.00 93.25 200 ARG A N 1
ATOM 1607 C CA . ARG A 1 200 ? 18.787 -7.545 -5.218 1.00 93.25 200 ARG A CA 1
ATOM 1608 C C . ARG A 1 200 ? 17.924 -6.358 -5.648 1.00 93.25 200 ARG A C 1
ATOM 1610 O O . ARG A 1 200 ? 18.363 -5.554 -6.468 1.00 93.25 200 ARG A O 1
ATOM 1617 N N . ARG A 1 201 ? 16.695 -6.246 -5.133 1.00 90.44 201 ARG A N 1
ATOM 1618 C CA . ARG A 1 201 ? 15.804 -5.105 -5.386 1.00 90.44 201 ARG A CA 1
ATOM 1619 C C . ARG A 1 201 ? 16.093 -3.876 -4.528 1.00 90.44 201 ARG A C 1
ATOM 1621 O O . ARG A 1 201 ? 15.555 -2.814 -4.842 1.00 90.44 201 ARG A O 1
ATOM 1628 N N . LEU A 1 202 ? 16.962 -3.969 -3.521 1.00 95.38 202 LEU A N 1
ATOM 1629 C CA . LEU A 1 202 ? 17.368 -2.852 -2.657 1.00 95.38 202 LEU A CA 1
ATOM 1630 C C . LEU A 1 202 ? 18.354 -1.908 -3.368 1.00 95.38 202 LEU A C 1
ATOM 1632 O O . LEU A 1 202 ? 19.480 -1.690 -2.932 1.00 95.38 202 LEU A O 1
ATOM 1636 N N . THR A 1 203 ? 17.933 -1.357 -4.505 1.00 96.38 203 THR A N 1
ATOM 1637 C CA . THR A 1 203 ? 18.691 -0.350 -5.253 1.00 96.38 203 THR A CA 1
ATOM 1638 C C . THR A 1 203 ? 18.408 1.046 -4.705 1.00 96.38 203 THR A C 1
ATOM 1640 O O . THR A 1 203 ? 17.336 1.293 -4.156 1.00 96.38 203 THR A O 1
ATOM 1643 N N . ASN A 1 204 ? 19.323 1.998 -4.912 1.00 97.19 204 ASN A N 1
ATOM 1644 C CA . ASN A 1 204 ? 19.113 3.390 -4.490 1.00 97.19 204 ASN A CA 1
ATOM 1645 C C . ASN A 1 204 ? 17.817 3.987 -5.059 1.00 97.19 204 ASN A C 1
ATOM 1647 O O . ASN A 1 204 ? 17.098 4.685 -4.352 1.00 97.19 204 ASN A O 1
ATOM 1651 N N . THR A 1 205 ? 17.491 3.688 -6.319 1.00 96.06 205 THR A N 1
ATOM 1652 C CA . THR A 1 205 ? 16.259 4.164 -6.960 1.00 96.06 205 THR A CA 1
ATOM 1653 C C . THR A 1 205 ? 15.013 3.628 -6.256 1.00 96.06 205 THR A C 1
ATOM 1655 O O . THR A 1 205 ? 14.122 4.403 -5.918 1.00 96.06 205 THR A O 1
ATOM 1658 N N . ASN A 1 206 ? 14.975 2.324 -5.983 1.00 97.12 206 ASN A N 1
ATOM 1659 C CA . ASN A 1 206 ? 13.854 1.690 -5.293 1.00 97.12 206 ASN A CA 1
ATOM 1660 C C . ASN A 1 206 ? 13.729 2.166 -3.840 1.00 97.12 206 ASN A C 1
ATOM 1662 O O . ASN A 1 206 ? 12.628 2.409 -3.352 1.00 97.12 206 ASN A O 1
ATOM 1666 N N . LEU A 1 207 ? 14.855 2.366 -3.153 1.00 97.94 207 LEU A N 1
ATOM 1667 C CA . LEU A 1 207 ? 14.866 2.887 -1.789 1.00 97.94 207 LEU A CA 1
ATOM 1668 C C . LEU A 1 207 ? 14.402 4.347 -1.718 1.00 97.94 207 LEU A C 1
ATOM 1670 O O . LEU A 1 207 ? 13.674 4.694 -0.793 1.00 97.94 207 LEU A O 1
ATOM 1674 N N . GLU A 1 208 ? 14.751 5.200 -2.685 1.00 97.19 208 GLU A N 1
ATOM 1675 C CA . GLU A 1 208 ? 14.230 6.574 -2.740 1.00 97.19 208 GLU A CA 1
ATOM 1676 C C . GLU A 1 208 ? 12.728 6.611 -3.067 1.00 97.19 208 GLU A C 1
ATOM 1678 O O . GLU A 1 208 ? 12.002 7.444 -2.522 1.00 97.19 208 GLU A O 1
ATOM 1683 N N . PHE A 1 209 ? 12.241 5.687 -3.898 1.00 97.69 209 PHE A N 1
ATOM 1684 C CA . PHE A 1 209 ? 10.810 5.518 -4.156 1.00 97.69 209 PHE A CA 1
ATOM 1685 C C . PHE A 1 209 ? 10.040 5.075 -2.897 1.00 97.69 209 PHE A C 1
ATOM 1687 O O . PHE A 1 209 ? 9.044 5.699 -2.513 1.00 97.69 209 PHE A O 1
ATOM 1694 N N . LEU A 1 210 ? 10.548 4.063 -2.186 1.00 97.94 210 LEU A N 1
ATOM 1695 C CA . LEU A 1 210 ? 10.000 3.612 -0.904 1.00 97.94 210 LEU A CA 1
ATOM 1696 C C . LEU A 1 210 ? 10.042 4.726 0.154 1.00 97.94 210 LEU A C 1
ATOM 1698 O O . LEU A 1 210 ? 9.068 4.956 0.870 1.00 97.94 210 LEU A O 1
ATOM 1702 N N . LYS A 1 211 ? 11.152 5.462 0.236 1.00 97.31 211 LYS A N 1
ATOM 1703 C CA . LYS A 1 211 ? 11.321 6.596 1.152 1.00 97.31 211 LYS A CA 1
ATOM 1704 C C . LYS A 1 211 ? 10.287 7.689 0.906 1.00 97.31 211 LYS A C 1
ATOM 1706 O O . LYS A 1 211 ? 9.718 8.185 1.873 1.00 97.31 211 LYS A O 1
ATOM 1711 N N . HIS A 1 212 ? 10.004 8.041 -0.348 1.00 97.50 212 HIS A N 1
ATOM 1712 C CA . HIS A 1 212 ? 8.958 9.021 -0.664 1.00 97.50 212 HIS A CA 1
ATOM 1713 C C . HIS A 1 212 ? 7.576 8.540 -0.201 1.00 97.50 212 HIS A C 1
ATOM 1715 O O . HIS A 1 212 ? 6.835 9.302 0.418 1.00 97.50 212 HIS A O 1
ATOM 1721 N N . THR A 1 213 ? 7.272 7.252 -0.391 1.00 97.88 213 THR A N 1
ATOM 1722 C CA . THR A 1 213 ? 6.038 6.624 0.116 1.00 97.88 213 THR A CA 1
ATOM 1723 C C . THR A 1 213 ? 5.936 6.717 1.643 1.00 97.88 213 THR A C 1
ATOM 1725 O O . THR A 1 213 ? 4.909 7.130 2.186 1.00 97.88 213 THR A O 1
ATOM 1728 N N . ILE A 1 214 ? 7.028 6.409 2.348 1.00 97.69 214 ILE A N 1
ATOM 1729 C CA . ILE A 1 214 ? 7.141 6.523 3.810 1.00 97.69 214 ILE A CA 1
ATOM 1730 C C . ILE A 1 214 ? 6.947 7.974 4.274 1.00 97.69 214 ILE A C 1
ATOM 1732 O O . ILE A 1 214 ? 6.231 8.215 5.244 1.00 97.69 214 ILE A O 1
ATOM 1736 N N . GLN A 1 215 ? 7.556 8.944 3.591 1.00 96.12 215 GLN A N 1
ATOM 1737 C CA . GLN A 1 215 ? 7.453 10.369 3.923 1.00 96.12 215 GLN A CA 1
ATOM 1738 C C . GLN A 1 215 ? 6.035 10.915 3.724 1.00 96.12 215 GLN A C 1
ATOM 1740 O O . GLN A 1 215 ? 5.553 11.688 4.559 1.00 96.12 215 GLN A O 1
ATOM 1745 N N . ALA A 1 216 ? 5.352 10.496 2.656 1.00 96.94 216 ALA A N 1
ATOM 1746 C CA . ALA A 1 216 ? 3.957 10.849 2.428 1.00 96.94 216 ALA A CA 1
ATOM 1747 C C . ALA A 1 216 ? 3.076 10.309 3.563 1.00 96.94 216 ALA A C 1
ATOM 1749 O O . ALA A 1 216 ? 2.331 11.075 4.172 1.00 96.94 216 ALA A O 1
ATOM 1750 N N . LEU A 1 217 ? 3.221 9.031 3.932 1.00 96.62 217 LEU A N 1
ATOM 1751 C CA . LEU A 1 217 ? 2.426 8.462 5.021 1.00 96.62 217 LEU A CA 1
ATOM 1752 C C . LEU A 1 217 ? 2.768 9.077 6.388 1.00 96.62 217 LEU A C 1
ATOM 1754 O O . LEU A 1 217 ? 1.863 9.357 7.165 1.00 96.62 217 LEU A O 1
ATOM 1758 N N . LEU A 1 218 ? 4.038 9.374 6.679 1.00 95.69 218 LEU A N 1
ATOM 1759 C CA . LEU A 1 218 ? 4.415 10.132 7.881 1.00 95.69 218 LEU A CA 1
ATOM 1760 C C . LEU A 1 218 ? 3.696 11.482 7.938 1.00 95.69 218 LEU A C 1
ATOM 1762 O O . LEU A 1 218 ? 3.154 11.846 8.976 1.00 95.69 218 LEU A O 1
ATOM 1766 N N . THR A 1 219 ? 3.639 12.193 6.811 1.00 94.50 219 THR A N 1
ATOM 1767 C CA . THR A 1 219 ? 2.942 13.481 6.710 1.00 94.50 219 THR A CA 1
ATOM 1768 C C . THR A 1 219 ? 1.441 13.337 6.954 1.00 94.50 219 THR A C 1
ATOM 1770 O O . THR A 1 219 ? 0.849 14.227 7.562 1.00 94.50 219 THR A O 1
ATOM 1773 N N . VAL A 1 220 ? 0.820 12.244 6.505 1.00 95.12 220 VAL A N 1
ATOM 1774 C CA . VAL A 1 220 ? -0.576 11.921 6.829 1.00 95.12 220 VAL A CA 1
ATOM 1775 C C . VAL A 1 220 ? -0.727 11.695 8.334 1.00 95.12 220 VAL A C 1
ATOM 1777 O O . VAL A 1 220 ? -1.495 12.395 8.987 1.00 95.12 220 VAL A O 1
ATOM 1780 N N . LEU A 1 221 ? 0.056 10.779 8.902 1.00 93.69 221 LEU A N 1
ATOM 1781 C CA . LEU A 1 221 ? -0.041 10.372 10.304 1.00 93.69 221 LEU A CA 1
ATOM 1782 C C . LEU A 1 221 ? 0.244 11.515 11.289 1.00 93.69 221 LEU A C 1
ATOM 1784 O O . LEU A 1 221 ? -0.335 11.551 12.361 1.00 93.69 221 LEU A O 1
ATOM 1788 N N . THR A 1 222 ? 1.095 12.486 10.953 1.00 91.81 222 THR A N 1
ATOM 1789 C CA . THR A 1 222 ? 1.358 13.620 11.858 1.00 91.81 222 THR A CA 1
ATOM 1790 C C . THR A 1 222 ? 0.390 14.792 11.686 1.00 91.81 222 THR A C 1
ATOM 1792 O O . THR A 1 222 ? 0.402 15.696 12.516 1.00 91.81 222 THR A O 1
ATOM 1795 N N . ASN A 1 223 ? -0.408 14.821 10.610 1.00 83.50 223 ASN A N 1
ATOM 1796 C CA . ASN A 1 223 ? -1.293 15.951 10.284 1.00 83.50 223 ASN A CA 1
ATOM 1797 C C . ASN A 1 223 ? -2.779 15.579 10.179 1.00 83.50 223 ASN A C 1
ATOM 1799 O O . ASN A 1 223 ? -3.591 16.467 9.923 1.00 83.50 223 ASN A O 1
ATOM 1803 N N . ILE A 1 224 ? -3.152 14.305 10.328 1.00 65.50 224 ILE A N 1
ATOM 1804 C CA . ILE A 1 224 ? -4.560 13.906 10.338 1.00 65.50 224 ILE A CA 1
ATOM 1805 C C . ILE A 1 224 ? -5.268 14.591 11.511 1.00 65.50 224 ILE A C 1
ATOM 1807 O O . ILE A 1 224 ? -4.893 14.447 12.676 1.00 65.50 224 ILE A O 1
ATOM 1811 N N . THR A 1 225 ? -6.335 15.312 11.180 1.00 54.59 225 THR A N 1
ATOM 1812 C CA . THR A 1 225 ? -7.355 15.739 12.135 1.00 54.59 225 THR A CA 1
ATOM 1813 C C . THR A 1 225 ? -8.505 14.735 12.034 1.00 54.59 225 THR A C 1
ATOM 1815 O O . THR A 1 225 ? -8.949 14.471 10.914 1.00 54.59 225 THR A O 1
ATOM 1818 N N . PRO A 1 226 ? -8.984 14.146 13.146 1.00 48.22 226 PRO A N 1
ATOM 1819 C CA . PRO A 1 226 ? -10.157 13.281 13.130 1.00 48.22 226 PRO A CA 1
ATOM 1820 C C . PRO A 1 226 ? -11.316 13.980 12.417 1.00 48.22 226 PRO A C 1
ATOM 1822 O O . PRO A 1 226 ? -11.612 15.138 12.713 1.00 48.22 226 PRO A O 1
ATOM 1825 N N . ILE A 1 227 ? -11.955 13.295 11.466 1.00 47.81 227 ILE A N 1
ATOM 1826 C CA . ILE A 1 227 ? -13.157 13.817 10.810 1.00 47.81 227 ILE A CA 1
ATOM 1827 C C . ILE A 1 227 ? -14.233 13.906 11.895 1.00 47.81 227 ILE A C 1
ATOM 1829 O O . ILE A 1 227 ? -14.596 12.887 12.491 1.00 47.81 227 ILE A O 1
ATOM 1833 N N . SER A 1 228 ? -14.677 15.120 12.208 1.00 40.44 228 SER A N 1
ATOM 1834 C CA . SER A 1 228 ? -15.869 15.362 13.017 1.00 40.44 228 SER A CA 1
ATOM 1835 C C . SER A 1 228 ? -17.083 14.916 12.202 1.00 40.44 228 SER A C 1
ATOM 1837 O O . SER A 1 228 ? -17.249 15.412 11.086 1.00 40.44 228 SER A O 1
ATOM 1839 N N . ASP A 1 229 ? -17.856 13.961 12.728 1.00 39.38 229 ASP A N 1
ATOM 1840 C CA . ASP A 1 229 ? -19.179 13.631 12.175 1.00 39.38 229 ASP A CA 1
ATOM 1841 C C . ASP A 1 229 ? -20.194 14.687 12.630 1.00 39.38 229 ASP A C 1
ATOM 1843 O O . ASP A 1 229 ? -20.077 15.132 13.799 1.00 39.38 229 ASP A O 1
#

Foldseek 3Di:
DVVLVVVVVPVPDDFPDDDDDDDAPCFVVPLVRLLCCVQVPCVVPQCPVVVDDAQAAEAEDAQQDFFLDQQQFDDDPLLCVFPVVVVVVCVVSNVGLQEKEKEFAPPPQVVVVVLLVVLLVVDPCCVRYDYHYSHGPADFADCVVSCVSRVVSCSGSQVSQSDHPNVVDRGGGGYIYIHSNQCGGHCSVPPVVHPPPDPVSVDPVSVVSSVSSSSSVSSSRRPDDRDDD

Secondary structure (DSSP, 8-state):
-HHHHHHHTT--S--SS-------S-GGGTSHHHHHIIIIIIIIIIIIIT------EEEESS----B-STT-B---HHHHHH-HHHHHHHHHTTT-B-EEEEEEETTTSHHHHHHHHHHHTTSGGGGTSEEEEEEE---SS--HHHHHHSGGGGSSTHHHHHS---TT--S---EEEEE--GGGBTTHHHHTTSTT-SGGG--HHHHHHHHHHHHHHHHHHHHPPP---